Protein AF-A0A6C2YS16-F1 (afdb_monomer)

Secondary structure (DSSP, 8-state):
---HHHHHHHHHHSTT-HHHHHHHHHHHHTTT-THHHHHHHHHHHHT--GGGHHHHHHHHHHHHTTS-HHHHHHHTSTTT--S-SSSSEEEEEE--BTBTS--SSS-EEEEGGGSPPPPGGG-SSS-TTS-TTSPPPTT--PPPP-SS---HHHHHHHT-GGGGG---TT--EE-SS---EE-TT-SS-EEEEEEE-TTS--EEEEEE-TTS-EEEEEE-----S----SS-PPP-SS--S-TT--S----EEEEESSHHHHHHHHHHHHHHHHHHTT-S--SS-PPPPHHHHHHHTTSPPPPP--

Organism: NCBI:txid692036

Structure (mmCIF, N/CA/C/O backbone):
data_AF-A0A6C2YS16-F1
#
_entry.id   AF-A0A6C2YS16-F1
#
loop_
_atom_site.group_PDB
_atom_site.id
_atom_site.type_symbol
_atom_site.label_atom_id
_atom_site.label_alt_id
_atom_site.label_comp_id
_atom_site.label_asym_id
_atom_site.label_entity_id
_atom_site.label_seq_id
_atom_site.pdbx_PDB_ins_code
_atom_site.Cartn_x
_atom_site.Cartn_y
_atom_site.Cartn_z
_atom_site.occupancy
_atom_site.B_iso_or_equiv
_atom_site.auth_seq_id
_atom_site.auth_comp_id
_atom_site.auth_asym_id
_atom_site.auth_atom_id
_atom_site.pdbx_PDB_model_num
ATOM 1 N N . MET A 1 1 ? -19.367 -24.549 0.138 1.00 60.44 1 MET A N 1
ATOM 2 C CA . MET A 1 1 ? -18.920 -23.843 1.356 1.00 60.44 1 MET A CA 1
ATOM 3 C C . MET A 1 1 ? -18.301 -22.552 0.876 1.00 60.44 1 MET A C 1
ATOM 5 O O . MET A 1 1 ? -17.480 -22.644 -0.022 1.00 60.44 1 MET A O 1
ATOM 9 N N . THR A 1 2 ? -18.735 -21.403 1.386 1.00 83.12 2 THR A N 1
ATOM 10 C CA . THR A 1 2 ? -18.124 -20.107 1.054 1.00 83.12 2 THR A CA 1
ATOM 11 C C . THR A 1 2 ? -16.711 -20.056 1.632 1.00 83.12 2 THR A C 1
ATOM 13 O O . THR A 1 2 ? -16.544 -20.388 2.811 1.00 83.12 2 THR A O 1
ATOM 16 N N . SER A 1 3 ? -15.715 -19.704 0.818 1.00 90.19 3 SER A N 1
ATOM 17 C CA . SER A 1 3 ? -14.329 -19.480 1.260 1.00 90.19 3 SER A CA 1
ATOM 18 C C . SER A 1 3 ? -14.013 -17.987 1.423 1.00 90.19 3 SER A C 1
ATOM 20 O O . SER A 1 3 ? -14.793 -17.136 1.003 1.00 90.19 3 SER A O 1
ATOM 22 N N . ASP A 1 4 ? -12.857 -17.676 2.020 1.00 91.38 4 ASP A N 1
ATOM 23 C CA . ASP A 1 4 ? -12.300 -16.312 2.092 1.00 91.38 4 ASP A CA 1
ATOM 24 C C . ASP A 1 4 ? -12.204 -15.690 0.680 1.00 91.38 4 ASP A C 1
ATOM 26 O O . ASP A 1 4 ? -12.728 -14.604 0.433 1.00 91.38 4 ASP A O 1
ATOM 30 N N . ASP A 1 5 ? -11.676 -16.458 -0.282 1.00 90.25 5 ASP A N 1
ATOM 31 C CA . ASP A 1 5 ? -11.534 -16.061 -1.691 1.00 90.25 5 ASP A CA 1
ATOM 32 C C . ASP A 1 5 ? -12.861 -15.669 -2.358 1.00 90.25 5 ASP A C 1
ATOM 34 O O . ASP A 1 5 ? -12.883 -14.813 -3.243 1.00 90.25 5 ASP A O 1
ATOM 38 N N . ASP A 1 6 ? -13.982 -16.289 -1.969 1.00 94.88 6 ASP A N 1
ATOM 39 C CA . ASP A 1 6 ? -15.291 -15.946 -2.530 1.00 94.88 6 ASP A CA 1
ATOM 40 C C . ASP A 1 6 ? -15.731 -14.539 -2.100 1.00 94.88 6 ASP A C 1
ATOM 42 O O . ASP A 1 6 ? -16.300 -13.796 -2.906 1.00 94.88 6 ASP A O 1
ATOM 46 N N . PHE A 1 7 ? -15.425 -14.142 -0.860 1.00 95.69 7 PHE A N 1
ATOM 47 C CA . PHE A 1 7 ? -15.694 -12.790 -0.369 1.00 95.69 7 PHE A CA 1
ATOM 48 C C . PHE A 1 7 ? -14.768 -11.757 -1.006 1.00 95.69 7 PHE A C 1
ATOM 50 O O . PHE A 1 7 ? -15.240 -10.709 -1.452 1.00 95.69 7 PHE A O 1
ATOM 57 N N . LEU A 1 8 ? -13.470 -12.062 -1.103 1.00 92.88 8 LEU A N 1
ATOM 58 C CA . LEU A 1 8 ? -12.494 -11.190 -1.761 1.00 92.88 8 LEU A CA 1
ATOM 59 C C . LEU A 1 8 ? -12.880 -10.941 -3.224 1.00 92.88 8 LEU A C 1
ATOM 61 O O . LEU A 1 8 ? -12.921 -9.792 -3.668 1.00 92.88 8 LEU A O 1
ATOM 65 N N . ARG A 1 9 ? -13.297 -11.988 -3.945 1.00 93.19 9 ARG A N 1
ATOM 66 C CA . ARG A 1 9 ? -13.799 -11.874 -5.321 1.00 93.19 9 ARG A CA 1
ATOM 67 C C . ARG A 1 9 ? -15.057 -11.007 -5.413 1.00 93.19 9 ARG A C 1
ATOM 69 O O . ARG A 1 9 ? -15.166 -10.192 -6.326 1.00 93.19 9 ARG A O 1
ATOM 76 N N . ALA A 1 10 ? -16.000 -11.147 -4.479 1.00 95.75 10 ALA A N 1
ATOM 77 C CA . ALA A 1 10 ? -17.209 -10.320 -4.451 1.00 95.75 10 ALA A CA 1
ATOM 78 C C . ALA A 1 10 ? -16.891 -8.831 -4.214 1.00 95.75 10 ALA A C 1
ATOM 80 O O . ALA A 1 10 ? -17.494 -7.963 -4.849 1.00 95.75 10 ALA A O 1
ATOM 81 N N . ILE A 1 11 ? -15.914 -8.535 -3.349 1.00 95.44 11 ILE A N 1
ATOM 82 C CA . ILE A 1 11 ? -15.411 -7.174 -3.114 1.00 95.44 11 ILE A CA 1
ATOM 83 C C . ILE A 1 11 ? -14.737 -6.620 -4.373 1.00 95.44 11 ILE A C 1
ATOM 85 O O . ILE A 1 11 ? -15.012 -5.487 -4.758 1.00 95.44 11 ILE A O 1
ATOM 89 N N . GLN A 1 12 ? -13.894 -7.408 -5.042 1.00 92.50 12 GLN A N 1
ATOM 90 C CA . GLN A 1 12 ? -13.212 -7.000 -6.275 1.00 92.50 12 GLN A CA 1
ATOM 91 C C . GLN A 1 12 ? -14.193 -6.684 -7.413 1.00 92.50 12 GLN A C 1
ATOM 93 O O . GLN A 1 12 ? -13.966 -5.750 -8.177 1.00 92.50 12 GLN A O 1
ATOM 98 N N . GLN A 1 13 ? -15.296 -7.430 -7.515 1.00 94.56 13 GLN A N 1
ATOM 99 C CA . GLN A 1 13 ? -16.325 -7.207 -8.535 1.00 94.56 13 GLN A CA 1
ATOM 100 C C . GLN A 1 13 ? -17.153 -5.939 -8.290 1.00 94.56 13 GLN A C 1
ATOM 102 O O . GLN A 1 13 ? -17.595 -5.315 -9.250 1.00 94.56 13 GLN A O 1
ATOM 107 N N . ASN A 1 14 ? -17.363 -5.554 -7.026 1.00 94.06 14 ASN A N 1
ATOM 108 C CA . ASN A 1 14 ? -18.144 -4.373 -6.649 1.00 94.06 14 ASN A CA 1
ATOM 109 C C . ASN A 1 14 ? -17.416 -3.568 -5.555 1.00 94.06 14 ASN A C 1
ATOM 111 O O . ASN A 1 14 ? -17.863 -3.519 -4.406 1.00 94.06 14 ASN A O 1
ATOM 115 N N . PRO A 1 15 ? -16.292 -2.905 -5.885 1.00 92.69 15 PRO A N 1
ATOM 116 C CA . PRO A 1 15 ? -15.394 -2.330 -4.886 1.00 92.69 15 PRO A CA 1
ATOM 117 C C . PRO A 1 15 ? -15.994 -1.152 -4.124 1.00 92.69 15 PRO A C 1
ATOM 119 O O . PRO A 1 15 ? -15.512 -0.845 -3.037 1.00 92.69 15 PRO A O 1
ATOM 122 N N . THR A 1 16 ? -17.041 -0.507 -4.633 1.00 90.62 16 THR A N 1
ATOM 123 C CA . THR A 1 16 ? -17.742 0.588 -3.947 1.00 90.62 16 THR A CA 1
ATOM 124 C C . THR A 1 16 ? -18.979 0.126 -3.177 1.00 90.62 16 THR A C 1
ATOM 126 O O . THR A 1 16 ? -19.512 0.901 -2.385 1.00 90.62 16 THR A O 1
ATOM 129 N N . ASP A 1 17 ? -19.430 -1.118 -3.371 1.00 95.56 17 ASP A N 1
ATOM 130 C CA . ASP A 1 17 ? -20.571 -1.666 -2.643 1.00 95.56 17 ASP A CA 1
ATOM 131 C C . ASP A 1 17 ? -20.141 -2.039 -1.210 1.00 95.56 17 ASP A C 1
ATOM 133 O O . ASP A 1 17 ? -19.199 -2.825 -1.019 1.00 95.56 17 ASP A O 1
ATOM 137 N N . PRO A 1 18 ? -20.787 -1.479 -0.171 1.00 96.88 18 PRO A N 1
ATOM 138 C CA . PRO A 1 18 ? -20.509 -1.874 1.201 1.00 96.88 18 PRO A CA 1
ATOM 139 C C . PRO A 1 18 ? -20.990 -3.297 1.528 1.00 96.88 18 PRO A C 1
ATOM 141 O O . PRO A 1 18 ? -20.449 -3.905 2.452 1.00 96.88 18 PRO A O 1
ATOM 144 N N . ALA A 1 19 ? -21.975 -3.850 0.809 1.00 97.62 19 ALA A N 1
ATOM 145 C CA . ALA A 1 19 ? -22.623 -5.105 1.186 1.00 97.62 19 ALA A CA 1
ATOM 146 C C . ALA A 1 19 ? -21.668 -6.317 1.202 1.00 97.62 19 ALA A C 1
ATOM 148 O O . ALA A 1 19 ? -21.629 -6.992 2.233 1.00 97.62 19 ALA A O 1
ATOM 149 N N . PRO A 1 20 ? -20.829 -6.578 0.174 1.00 97.25 20 PRO A N 1
ATOM 150 C CA . PRO A 1 20 ? -19.856 -7.672 0.227 1.00 97.25 20 PRO A CA 1
ATOM 151 C C . PRO A 1 20 ? -18.897 -7.577 1.421 1.00 97.25 20 PRO A C 1
ATOM 153 O O . PRO A 1 20 ? -18.575 -8.592 2.036 1.00 97.25 20 PRO A O 1
ATOM 156 N N . ARG A 1 21 ? -18.484 -6.358 1.797 1.00 97.75 21 ARG A N 1
ATOM 157 C CA . ARG A 1 21 ? -17.590 -6.127 2.942 1.00 97.75 21 ARG A CA 1
ATOM 158 C C . ARG A 1 21 ? -18.276 -6.380 4.276 1.00 97.75 21 ARG A C 1
ATOM 160 O O . ARG A 1 21 ? -17.655 -6.948 5.165 1.00 97.75 21 ARG A O 1
ATOM 167 N N . LEU A 1 22 ? -19.539 -5.978 4.422 1.00 98.25 22 LEU A N 1
ATOM 168 C CA . LEU A 1 22 ? -20.306 -6.217 5.646 1.00 98.25 22 LEU A CA 1
ATOM 169 C C . LEU A 1 22 ? -20.610 -7.704 5.841 1.00 98.25 22 LEU A C 1
ATOM 171 O O . LEU A 1 22 ? -20.391 -8.219 6.930 1.00 98.25 22 LEU A O 1
ATOM 175 N N . ILE A 1 23 ? -21.017 -8.407 4.779 1.00 98.19 23 ILE A N 1
ATOM 176 C CA . ILE A 1 23 ? -21.251 -9.858 4.841 1.00 98.19 23 ILE A CA 1
ATOM 177 C C . ILE A 1 23 ? -19.950 -10.587 5.203 1.00 98.19 23 ILE A C 1
ATOM 179 O O . ILE A 1 23 ? -19.961 -11.490 6.039 1.00 98.19 23 ILE A O 1
ATOM 183 N N . PHE A 1 24 ? -18.821 -10.185 4.610 1.00 98.06 24 PHE A N 1
ATOM 184 C CA . PHE A 1 24 ? -17.527 -10.768 4.954 1.00 98.06 24 PHE A CA 1
ATOM 185 C C . PHE A 1 24 ? -17.133 -10.466 6.407 1.00 98.06 24 PHE A C 1
ATOM 187 O O . PHE A 1 24 ? -16.679 -11.361 7.114 1.00 98.06 24 PHE A O 1
ATOM 194 N N . ALA A 1 25 ? -17.373 -9.242 6.890 1.00 98.38 25 ALA A N 1
ATOM 195 C CA . ALA A 1 25 ? -17.125 -8.875 8.282 1.00 98.38 25 ALA A CA 1
ATOM 196 C C . ALA A 1 25 ? -17.951 -9.717 9.266 1.00 98.38 25 ALA A C 1
ATOM 198 O O . ALA A 1 25 ? -17.404 -10.180 10.262 1.00 98.38 25 ALA A O 1
ATOM 199 N N . ASP A 1 26 ? -19.231 -9.962 8.978 1.00 98.50 26 ASP A N 1
ATOM 200 C CA . ASP A 1 26 ? -20.088 -10.809 9.816 1.00 98.50 26 ASP A CA 1
ATOM 201 C C . ASP A 1 26 ? -19.588 -12.264 9.832 1.00 98.50 26 ASP A C 1
ATOM 203 O O . ASP A 1 26 ? -19.491 -12.887 10.889 1.00 98.50 26 ASP A O 1
ATOM 207 N N . TRP A 1 27 ? -19.178 -12.790 8.673 1.00 98.00 27 TRP A N 1
ATOM 208 C CA . TRP A 1 27 ? -18.590 -14.127 8.570 1.00 98.00 27 TRP A CA 1
ATOM 209 C C . TRP A 1 27 ? -17.265 -14.261 9.346 1.00 98.00 27 TRP A C 1
ATOM 211 O O . TRP A 1 27 ? -17.007 -15.304 9.955 1.00 98.00 27 TRP A O 1
ATOM 221 N N . LEU A 1 28 ? -16.428 -13.220 9.350 1.00 97.94 28 LEU A N 1
ATOM 222 C CA . LEU A 1 28 ? -15.175 -13.162 10.112 1.00 97.94 28 LEU A CA 1
ATOM 223 C C . LEU A 1 28 ? -15.429 -13.049 11.626 1.00 97.94 28 LEU A C 1
ATOM 225 O O . LEU A 1 28 ? -14.767 -13.723 12.416 1.00 97.94 28 LEU A O 1
ATOM 229 N N . ASP A 1 29 ? -16.429 -12.271 12.038 1.00 97.81 29 ASP A N 1
ATOM 230 C CA . ASP A 1 29 ? -16.825 -12.111 13.443 1.00 97.81 29 ASP A CA 1
ATOM 231 C C . ASP A 1 29 ? -17.286 -13.420 14.086 1.00 97.81 29 ASP A C 1
ATOM 233 O O . ASP A 1 29 ? -16.899 -13.723 15.215 1.00 97.81 29 ASP A O 1
ATOM 237 N N . GLU A 1 30 ? -18.067 -14.232 13.365 1.00 97.56 30 GLU A N 1
ATOM 238 C CA . GLU A 1 30 ? -18.480 -15.570 13.822 1.00 97.56 30 GLU A CA 1
ATOM 239 C C . GLU A 1 30 ? -17.283 -16.474 14.164 1.00 97.56 30 GLU A C 1
ATOM 241 O O . GLU A 1 30 ? -17.423 -17.460 14.890 1.00 97.56 30 GLU A O 1
ATOM 246 N N . ARG A 1 31 ? -16.101 -16.140 13.636 1.00 97.00 31 ARG A N 1
ATOM 247 C CA . ARG A 1 31 ? -14.834 -16.854 13.825 1.00 97.00 31 ARG A CA 1
ATOM 248 C C . ARG A 1 31 ? -13.870 -16.115 14.751 1.00 97.00 31 ARG A C 1
ATOM 250 O O . ARG A 1 31 ? -12.750 -16.585 14.931 1.00 97.00 31 ARG A O 1
ATOM 257 N N . ALA A 1 32 ? -14.298 -14.998 15.344 1.00 97.19 32 ALA A N 1
ATOM 258 C CA . ALA A 1 32 ? -13.459 -14.097 16.131 1.00 97.19 32 ALA A CA 1
ATOM 259 C C . ALA A 1 32 ? -12.192 -13.643 15.375 1.00 97.19 32 ALA A C 1
ATOM 261 O O . ALA A 1 32 ? -11.134 -13.452 15.976 1.00 97.19 32 ALA A O 1
ATOM 262 N N . ASP A 1 33 ? -12.296 -13.486 14.053 1.00 97.81 33 ASP A N 1
ATOM 263 C CA . ASP A 1 33 ? -11.183 -13.081 13.203 1.00 97.81 33 ASP A CA 1
ATOM 264 C C . ASP A 1 33 ? -11.030 -11.543 13.220 1.00 97.81 33 ASP A C 1
ATOM 266 O O . ASP A 1 33 ? -11.986 -10.821 12.910 1.00 97.81 33 ASP A O 1
ATOM 270 N N . PRO A 1 34 ? -9.842 -11.003 13.567 1.00 96.19 34 PRO A N 1
ATOM 271 C CA . PRO A 1 34 ? -9.629 -9.560 13.700 1.00 96.19 34 PRO A CA 1
ATOM 272 C C . PRO A 1 34 ? -9.858 -8.775 12.400 1.00 96.19 34 PRO A C 1
ATOM 274 O O . PRO A 1 34 ? -10.136 -7.572 12.461 1.00 96.19 34 PRO A O 1
ATOM 277 N N . ARG A 1 35 ? -9.806 -9.438 11.236 1.00 97.62 35 ARG A N 1
ATOM 278 C CA . ARG A 1 35 ? -10.057 -8.834 9.919 1.00 97.62 35 ARG A CA 1
ATOM 279 C C . ARG A 1 35 ? -11.470 -8.253 9.790 1.00 97.62 35 ARG A C 1
ATOM 281 O O . ARG A 1 35 ? -11.682 -7.317 9.018 1.00 97.62 35 ARG A O 1
ATOM 288 N N . ALA A 1 36 ? -12.432 -8.720 10.592 1.00 98.25 36 ALA A N 1
ATOM 289 C CA . ALA A 1 36 ? -13.769 -8.127 10.653 1.00 98.25 36 ALA A CA 1
ATOM 290 C C . ALA A 1 36 ? -13.730 -6.650 11.081 1.00 98.25 36 ALA A C 1
ATOM 292 O O . ALA A 1 36 ? -14.452 -5.808 10.538 1.00 98.25 36 ALA A O 1
ATOM 293 N N . GLY A 1 37 ? -12.849 -6.326 12.036 1.00 98.00 37 GLY A N 1
ATOM 294 C CA . GLY A 1 37 ? -12.645 -4.967 12.521 1.00 98.00 37 GLY A CA 1
ATOM 295 C C . GLY A 1 37 ? -12.193 -4.034 11.404 1.00 98.00 37 GLY A C 1
ATOM 296 O O . GLY A 1 37 ? -12.767 -2.958 11.259 1.00 98.00 37 GLY A O 1
ATOM 297 N N . TYR A 1 38 ? -11.238 -4.478 10.580 1.00 98.00 38 TYR A N 1
ATOM 298 C CA . TYR A 1 38 ? -10.726 -3.722 9.433 1.00 98.00 38 TYR A CA 1
ATOM 299 C C . TYR A 1 38 ? -11.834 -3.343 8.448 1.00 98.00 38 TYR A C 1
ATOM 301 O O . TYR A 1 38 ? -11.965 -2.177 8.073 1.00 98.00 38 TYR A O 1
ATOM 309 N N . LEU A 1 39 ? -12.671 -4.308 8.055 1.00 98.12 39 LEU A N 1
ATOM 310 C CA . LEU A 1 39 ? -13.727 -4.071 7.067 1.00 98.12 39 LEU A CA 1
ATOM 311 C C . LEU A 1 39 ? -14.737 -3.027 7.559 1.00 98.12 39 LEU A C 1
ATOM 313 O O . LEU A 1 39 ? -15.172 -2.165 6.791 1.00 98.12 39 LEU A O 1
ATOM 317 N N . ARG A 1 40 ? -15.091 -3.068 8.850 1.00 98.38 40 ARG A N 1
ATOM 318 C CA . ARG A 1 40 ? -16.057 -2.128 9.431 1.00 98.38 40 ARG A CA 1
ATOM 319 C C . ARG A 1 40 ? -15.468 -0.744 9.658 1.00 98.38 40 ARG A C 1
ATOM 321 O O . ARG A 1 40 ? -16.118 0.241 9.314 1.00 98.38 40 ARG A O 1
ATOM 328 N N . THR A 1 41 ? -14.259 -0.642 10.204 1.00 98.44 41 THR A N 1
ATOM 329 C CA . THR A 1 41 ? -13.624 0.664 10.425 1.00 98.44 41 THR A CA 1
ATOM 330 C C . THR A 1 41 ? -13.231 1.333 9.107 1.00 98.44 41 THR A C 1
ATOM 332 O O . THR A 1 41 ? -13.339 2.552 9.001 1.00 98.44 41 THR A O 1
ATOM 335 N N . GLY A 1 42 ? -12.901 0.565 8.062 1.00 97.62 42 GLY A N 1
ATOM 336 C CA . GLY A 1 42 ? -12.683 1.093 6.711 1.00 97.62 42 GLY A CA 1
ATOM 337 C C . GLY A 1 42 ? -13.944 1.726 6.115 1.00 97.62 42 GLY A C 1
ATOM 338 O O . GLY A 1 42 ? -13.887 2.822 5.559 1.00 97.62 42 GLY A O 1
ATOM 339 N N . LEU A 1 43 ? -15.109 1.090 6.297 1.00 97.81 43 LEU A N 1
ATOM 340 C CA . LEU A 1 43 ? -16.405 1.670 5.919 1.00 97.81 43 LEU A CA 1
ATOM 341 C C . LEU A 1 43 ? -16.742 2.918 6.738 1.00 97.81 43 LEU A C 1
ATOM 343 O O . LEU A 1 43 ? -17.209 3.908 6.177 1.00 97.81 43 LEU A O 1
ATOM 347 N N . GLN A 1 44 ? -16.481 2.891 8.047 1.00 97.94 44 GLN A N 1
ATOM 348 C CA . GLN A 1 44 ? -16.678 4.054 8.915 1.00 97.94 44 GLN A CA 1
ATOM 349 C C . GLN A 1 44 ? -15.812 5.237 8.475 1.00 97.94 44 GLN A C 1
ATOM 351 O O . GLN A 1 44 ? -16.314 6.355 8.422 1.00 97.94 44 GLN A O 1
ATOM 356 N N . LEU A 1 45 ? -14.547 4.999 8.116 1.00 98.19 45 LEU A N 1
ATOM 357 C CA . LEU A 1 45 ? -13.653 6.034 7.602 1.00 98.19 45 LEU A CA 1
ATOM 358 C C . LEU A 1 45 ? -14.130 6.581 6.252 1.00 98.19 45 LEU A C 1
ATOM 360 O O . LEU A 1 45 ? -14.185 7.795 6.080 1.00 98.19 45 LEU A O 1
ATOM 364 N N . ALA A 1 46 ? -14.542 5.714 5.323 1.00 96.56 46 ALA A N 1
ATOM 365 C CA . ALA A 1 46 ? -15.075 6.134 4.024 1.00 96.56 46 ALA A CA 1
ATOM 366 C C . ALA A 1 46 ? -16.357 6.985 4.137 1.00 96.56 46 ALA A C 1
ATOM 368 O O . ALA A 1 46 ? -16.652 7.782 3.249 1.00 96.56 46 ALA A O 1
ATOM 369 N N . GLN A 1 47 ? -17.119 6.822 5.222 1.00 96.44 47 GLN A N 1
ATOM 370 C CA . GLN A 1 47 ? -18.364 7.549 5.496 1.00 96.44 47 GLN A CA 1
ATOM 371 C C . GLN A 1 47 ? -18.193 8.671 6.535 1.00 96.44 47 GLN A C 1
ATOM 373 O O . GLN A 1 47 ? -19.172 9.329 6.904 1.00 96.44 47 GLN A O 1
ATOM 378 N N . ALA A 1 48 ? -16.975 8.893 7.037 1.00 97.50 48 ALA A N 1
ATOM 379 C CA . ALA A 1 48 ? -16.718 9.857 8.095 1.00 97.50 48 ALA A CA 1
ATOM 380 C C . ALA A 1 48 ? -16.973 11.292 7.613 1.00 97.50 48 ALA A C 1
ATOM 382 O O . ALA A 1 48 ? -16.549 11.709 6.537 1.00 97.50 48 ALA A O 1
ATOM 383 N N . ARG A 1 49 ? -17.645 12.088 8.449 1.00 97.00 49 ARG A N 1
ATOM 384 C CA . ARG A 1 49 ? -17.793 13.535 8.221 1.00 97.00 49 ARG A CA 1
ATOM 385 C C . ARG A 1 49 ? -16.483 14.248 8.580 1.00 97.00 49 ARG A C 1
ATOM 387 O O . ARG A 1 49 ? -15.770 13.732 9.436 1.00 97.00 49 ARG A O 1
ATOM 394 N N . PRO A 1 50 ? -16.193 15.455 8.051 1.00 93.62 50 PRO A N 1
ATOM 395 C CA . PRO A 1 50 ? -14.915 16.149 8.267 1.00 93.62 50 PRO A CA 1
ATOM 396 C C . PRO A 1 50 ? -14.418 16.190 9.725 1.00 93.62 50 PRO A C 1
ATOM 398 O O . PRO A 1 50 ? -13.262 15.885 9.984 1.00 93.62 50 PRO A O 1
ATOM 401 N N . GLY A 1 51 ? -15.298 16.452 10.699 1.00 94.62 51 GLY A N 1
ATOM 402 C CA . GLY A 1 51 ? -14.941 16.468 12.129 1.00 94.62 51 GLY A CA 1
ATOM 403 C C . GLY A 1 51 ? -14.745 15.095 12.795 1.00 94.62 51 GLY A C 1
ATOM 404 O O . GLY A 1 51 ? -14.522 15.041 13.995 1.00 94.62 51 GLY A O 1
ATOM 405 N N . GLN A 1 52 ? -14.885 13.994 12.054 1.00 96.31 52 GLN A N 1
ATOM 406 C CA . GLN A 1 52 ? -14.761 12.611 12.537 1.00 96.31 52 GLN A CA 1
ATOM 407 C C . GLN A 1 52 ? -13.635 11.843 11.827 1.00 96.31 52 GLN A C 1
ATOM 409 O O . GLN A 1 52 ? -13.332 10.718 12.216 1.00 96.31 52 GLN A O 1
ATOM 414 N N . VAL A 1 53 ? -13.031 12.419 10.778 1.00 95.50 53 VAL A N 1
ATOM 415 C CA . VAL A 1 53 ? -12.058 11.724 9.919 1.00 95.50 53 VAL A CA 1
ATOM 416 C C . VAL A 1 53 ? -10.824 11.287 10.704 1.00 95.50 53 VAL A C 1
ATOM 418 O O . VAL A 1 53 ? -10.386 10.155 10.535 1.00 95.50 53 VAL A O 1
ATOM 421 N N . ALA A 1 54 ? -10.282 12.141 11.577 1.00 93.38 54 ALA A N 1
ATOM 422 C CA . ALA A 1 54 ? -9.087 11.815 12.358 1.00 93.38 54 ALA A CA 1
ATOM 423 C C . ALA A 1 54 ? -9.315 10.600 13.277 1.00 93.38 54 ALA A C 1
ATOM 425 O O . ALA A 1 54 ? -8.555 9.632 13.223 1.00 93.38 54 ALA A O 1
ATOM 426 N N . ASP A 1 55 ? -10.412 10.602 14.039 1.00 95.69 55 ASP A N 1
ATOM 427 C CA . ASP A 1 55 ? -10.774 9.495 14.931 1.00 95.69 55 ASP A CA 1
ATOM 428 C C . ASP A 1 55 ? -11.086 8.210 14.155 1.00 95.69 55 ASP A C 1
ATOM 430 O O . ASP A 1 55 ? -10.625 7.128 14.526 1.00 95.69 55 ASP A O 1
ATOM 434 N N . ALA A 1 56 ? -11.832 8.317 13.051 1.00 97.81 56 ALA A N 1
ATOM 435 C CA . ALA A 1 56 ? -12.149 7.174 12.201 1.00 97.81 56 ALA A CA 1
ATOM 436 C C . ALA A 1 56 ? -10.887 6.579 11.558 1.00 97.81 56 ALA A C 1
ATOM 438 O O . ALA A 1 56 ? -10.754 5.359 11.479 1.00 97.81 56 ALA A O 1
ATOM 439 N N . ARG A 1 57 ? -9.928 7.422 11.153 1.00 97.00 57 ARG A N 1
ATOM 440 C CA . ARG A 1 57 ? -8.649 6.988 10.579 1.00 97.00 57 ARG A CA 1
ATOM 441 C C . ARG A 1 57 ? -7.787 6.286 11.613 1.00 97.00 57 ARG A C 1
ATOM 443 O O . ARG A 1 57 ? -7.256 5.218 11.326 1.00 97.00 57 ARG A O 1
ATOM 450 N N . ARG A 1 58 ? -7.720 6.823 12.833 1.00 96.00 58 ARG A N 1
ATOM 451 C CA . ARG A 1 58 ? -7.050 6.166 13.959 1.00 96.00 58 ARG A CA 1
ATOM 452 C C . ARG A 1 58 ? -7.656 4.791 14.244 1.00 96.00 58 ARG A C 1
ATOM 454 O O . ARG A 1 58 ? -6.920 3.816 14.359 1.00 96.00 58 ARG A O 1
ATOM 461 N N . ALA A 1 59 ? -8.985 4.693 14.313 1.00 97.50 59 ALA A N 1
ATOM 462 C CA . ALA A 1 59 ? -9.674 3.418 14.524 1.00 97.50 59 ALA A CA 1
ATOM 463 C C . ALA A 1 59 ? -9.429 2.422 13.376 1.00 97.50 59 ALA A C 1
ATOM 465 O O . ALA A 1 59 ? -9.241 1.228 13.621 1.00 97.50 59 ALA A O 1
ATOM 466 N N . PHE A 1 60 ? -9.397 2.906 12.131 1.00 97.94 60 PHE A N 1
ATOM 467 C CA . PHE A 1 60 ? -9.080 2.091 10.961 1.00 97.94 60 PHE A CA 1
ATOM 468 C C . PHE A 1 60 ? -7.649 1.556 11.007 1.00 97.94 60 PHE A C 1
ATOM 470 O O . PHE A 1 60 ? -7.462 0.345 10.940 1.00 97.94 60 PHE A O 1
ATOM 477 N N . SER A 1 61 ? -6.662 2.421 11.236 1.00 95.75 61 SER A N 1
ATOM 478 C CA . SER A 1 61 ? -5.251 2.040 11.361 1.00 95.75 61 SER A CA 1
ATOM 479 C C . SER A 1 61 ? -5.008 1.042 12.510 1.00 95.75 61 SER A C 1
ATOM 481 O O . SER A 1 61 ? -4.290 0.058 12.348 1.00 95.75 61 SER A O 1
ATOM 483 N N . GLN A 1 62 ? -5.686 1.202 13.652 1.00 95.69 62 GLN A N 1
ATOM 484 C CA . GLN A 1 62 ? -5.615 0.239 14.764 1.00 95.69 62 GLN A CA 1
ATOM 485 C C . GLN A 1 62 ? -6.202 -1.138 14.431 1.00 95.69 62 GLN A C 1
ATOM 487 O O . GLN A 1 62 ? -5.762 -2.149 14.982 1.00 95.69 62 GLN A O 1
ATOM 492 N N . ALA A 1 63 ? -7.233 -1.195 13.586 1.00 97.06 63 ALA A N 1
ATOM 493 C CA . ALA A 1 63 ? -7.788 -2.458 13.112 1.00 97.06 63 ALA A CA 1
ATOM 494 C C . ALA A 1 63 ? -6.897 -3.085 12.028 1.00 97.06 63 ALA A C 1
ATOM 496 O O . ALA A 1 63 ? -6.686 -4.297 12.030 1.00 97.06 63 ALA A O 1
ATOM 497 N N . ARG A 1 64 ? -6.338 -2.247 11.149 1.00 95.88 64 ARG A N 1
ATOM 498 C CA . ARG A 1 64 ? -5.404 -2.621 10.086 1.00 95.88 64 ARG A CA 1
ATOM 499 C C . ARG A 1 64 ? -4.153 -3.308 10.626 1.00 95.88 64 ARG A C 1
ATOM 501 O O . ARG A 1 64 ? -3.834 -4.389 10.148 1.00 95.88 64 ARG A O 1
ATOM 508 N N . ALA A 1 65 ? -3.561 -2.785 11.701 1.00 94.06 65 ALA A N 1
ATOM 509 C CA . ALA A 1 65 ? -2.394 -3.373 12.373 1.00 94.06 65 ALA A CA 1
ATOM 510 C C . ALA A 1 65 ? -2.594 -4.804 12.914 1.00 94.06 65 ALA A C 1
ATOM 512 O O . ALA A 1 65 ? -1.635 -5.462 13.301 1.00 94.06 65 ALA A O 1
ATOM 513 N N . LYS A 1 66 ? -3.839 -5.290 12.997 1.00 94.38 66 LYS A N 1
ATOM 514 C CA . LYS A 1 66 ? -4.161 -6.648 13.470 1.00 94.38 66 LYS A CA 1
ATOM 515 C C . LYS A 1 66 ? -4.343 -7.648 12.330 1.00 94.38 66 LYS A C 1
ATOM 517 O O . LYS A 1 66 ? -4.643 -8.812 12.590 1.00 94.38 66 LYS A O 1
ATOM 522 N N . CYS A 1 67 ? -4.259 -7.188 11.087 1.00 93.94 67 CYS A N 1
ATOM 523 C CA . CYS A 1 67 ? -4.501 -7.994 9.902 1.00 93.94 67 CYS A CA 1
ATOM 524 C C . CYS A 1 67 ? -3.170 -8.443 9.288 1.00 93.94 67 CYS A C 1
ATOM 526 O O . CYS A 1 67 ? -2.219 -7.668 9.312 1.00 93.94 67 CYS A O 1
ATOM 528 N N . PRO A 1 68 ? -3.096 -9.642 8.681 1.00 92.00 68 PRO A N 1
ATOM 529 C CA . PRO A 1 68 ? -1.897 -10.064 7.963 1.00 92.00 68 PRO A CA 1
ATOM 530 C C . PRO A 1 68 ? -1.542 -9.089 6.833 1.00 92.00 68 PRO A C 1
ATOM 532 O O . PRO A 1 68 ? -2.412 -8.742 6.026 1.00 92.00 68 PRO A O 1
ATOM 535 N N . ALA A 1 69 ? -0.267 -8.708 6.720 1.00 90.19 69 ALA A N 1
ATOM 536 C CA . ALA A 1 69 ? 0.209 -7.794 5.681 1.00 90.19 69 ALA A CA 1
ATOM 537 C C . ALA A 1 69 ? -0.146 -8.243 4.246 1.00 90.19 69 ALA A C 1
ATOM 539 O O . ALA A 1 69 ? -0.485 -7.406 3.410 1.00 90.19 69 ALA A O 1
ATOM 540 N N . THR A 1 70 ? -0.134 -9.549 3.952 1.00 89.94 70 THR A N 1
ATOM 541 C CA . THR A 1 70 ? -0.539 -10.094 2.637 1.00 89.94 70 THR A CA 1
ATOM 542 C C . THR A 1 70 ? -2.005 -9.827 2.324 1.00 89.94 70 THR A C 1
ATOM 544 O O . THR A 1 70 ? -2.338 -9.382 1.230 1.00 89.94 70 THR A O 1
ATOM 547 N N . TRP A 1 71 ? -2.880 -10.022 3.309 1.00 93.19 71 TRP A N 1
ATOM 548 C CA . TRP A 1 71 ? -4.311 -9.767 3.170 1.00 93.19 71 TRP A CA 1
ATOM 549 C C . TRP A 1 71 ? -4.603 -8.272 2.996 1.00 93.19 71 TRP A C 1
ATOM 551 O O . TRP A 1 71 ? -5.426 -7.885 2.167 1.00 93.19 71 TRP A O 1
ATOM 561 N N . ILE A 1 72 ? -3.877 -7.418 3.723 1.00 94.62 72 ILE A N 1
ATOM 562 C CA . ILE A 1 72 ? -3.925 -5.965 3.537 1.00 94.62 72 ILE A CA 1
ATOM 563 C C . ILE A 1 72 ? -3.457 -5.571 2.132 1.00 94.62 72 ILE A C 1
ATOM 565 O O . ILE A 1 72 ? -4.138 -4.799 1.459 1.00 94.62 72 ILE A O 1
ATOM 569 N N . ALA A 1 73 ? -2.336 -6.119 1.659 1.00 93.19 73 ALA A N 1
ATOM 570 C CA . ALA A 1 73 ? -1.822 -5.850 0.321 1.00 93.19 73 ALA A CA 1
ATOM 571 C C . ALA A 1 73 ? -2.796 -6.297 -0.782 1.00 93.19 73 ALA A C 1
ATOM 573 O O . ALA A 1 73 ? -2.879 -5.641 -1.817 1.00 93.19 73 ALA A O 1
ATOM 574 N N . GLU A 1 74 ? -3.555 -7.373 -0.573 1.00 93.00 74 GLU A N 1
ATOM 575 C CA . GLU A 1 74 ? -4.578 -7.837 -1.514 1.00 93.00 74 GLU A CA 1
ATOM 576 C C . GLU A 1 74 ? -5.840 -6.954 -1.518 1.00 93.00 74 GLU A C 1
ATOM 578 O O . GLU A 1 74 ? -6.393 -6.670 -2.582 1.00 93.00 74 GLU A O 1
ATOM 583 N N . LEU A 1 75 ? -6.299 -6.479 -0.355 1.00 93.44 75 LEU A N 1
ATOM 584 C CA . LEU A 1 75 ? -7.505 -5.646 -0.266 1.00 93.44 75 LEU A CA 1
ATOM 585 C C . LEU A 1 75 ? -7.275 -4.171 -0.595 1.00 93.44 75 LEU A C 1
ATOM 587 O O . LEU A 1 75 ? -8.174 -3.518 -1.132 1.00 93.44 75 LEU A O 1
ATOM 591 N N . GLU A 1 76 ? -6.091 -3.638 -0.312 1.00 95.31 76 GLU A N 1
ATOM 592 C CA . GLU A 1 76 ? -5.732 -2.236 -0.563 1.00 95.31 76 GLU A CA 1
ATOM 593 C C . GLU A 1 76 ? -5.135 -2.013 -1.961 1.00 95.31 76 GLU A C 1
ATOM 595 O O . GLU A 1 76 ? -4.414 -1.046 -2.192 1.00 95.31 76 GLU A O 1
ATOM 600 N N . GLN A 1 77 ? -5.471 -2.877 -2.924 1.00 94.81 77 GLN A N 1
ATOM 601 C CA . GLN A 1 77 ? -5.149 -2.676 -4.338 1.00 94.81 77 GLN A CA 1
ATOM 602 C C . GLN A 1 77 ? -5.830 -1.414 -4.908 1.00 94.81 77 GLN A C 1
ATOM 604 O O . GLN A 1 77 ? -6.885 -1.001 -4.417 1.00 94.81 77 GLN A O 1
ATOM 609 N N . PRO A 1 78 ? -5.297 -0.824 -5.996 1.00 95.06 78 PRO A N 1
ATOM 610 C CA . PRO A 1 78 ? -5.813 0.397 -6.629 1.00 95.06 78 PRO A CA 1
ATOM 611 C C . PRO A 1 78 ? -7.339 0.495 -6.768 1.00 95.06 78 PRO A C 1
ATOM 613 O O . PRO A 1 78 ? -7.951 1.500 -6.390 1.00 95.06 78 PRO A O 1
ATOM 616 N N . ALA A 1 79 ? -7.973 -0.561 -7.284 1.00 91.94 79 ALA A N 1
ATOM 617 C CA . ALA A 1 79 ? -9.412 -0.586 -7.530 1.00 91.94 79 ALA A CA 1
ATOM 618 C C . ALA A 1 79 ? -10.243 -0.837 -6.259 1.00 91.94 79 ALA A C 1
ATOM 620 O O . ALA A 1 79 ? -11.388 -0.394 -6.183 1.00 91.94 79 ALA A O 1
ATOM 621 N N . THR A 1 80 ? -9.689 -1.529 -5.261 1.00 94.44 80 THR A N 1
ATOM 622 C CA . THR A 1 80 ? -10.425 -2.023 -4.085 1.00 94.44 80 THR A CA 1
ATOM 623 C C . THR A 1 80 ? -10.168 -1.230 -2.809 1.00 94.44 80 THR A C 1
ATOM 625 O O . THR A 1 80 ? -10.963 -1.360 -1.871 1.00 94.44 80 THR A O 1
ATOM 628 N N . LEU A 1 81 ? -9.130 -0.380 -2.784 1.00 95.12 81 LEU A N 1
ATOM 629 C CA . LEU A 1 81 ? -8.831 0.531 -1.682 1.00 95.12 81 LEU A CA 1
ATOM 630 C C . LEU A 1 81 ? -10.089 1.327 -1.331 1.00 95.12 81 LEU A C 1
ATOM 632 O O . LEU A 1 81 ? -10.561 2.150 -2.117 1.00 95.12 81 LEU A O 1
ATOM 636 N N . LEU A 1 82 ? -10.659 1.064 -0.160 1.00 94.94 82 LEU A N 1
ATOM 637 C CA . LEU A 1 82 ? -11.909 1.688 0.261 1.00 94.94 82 LEU A CA 1
ATOM 638 C C . LEU A 1 82 ? -11.661 3.058 0.899 1.00 94.94 82 LEU A C 1
ATOM 640 O O . LEU A 1 82 ? -12.356 4.021 0.583 1.00 94.94 82 LEU A O 1
ATOM 644 N N . ALA A 1 83 ? -10.664 3.137 1.777 1.00 94.25 83 ALA A N 1
ATOM 645 C CA . ALA A 1 83 ? -10.330 4.329 2.536 1.00 94.25 83 ALA A CA 1
ATOM 646 C C . ALA A 1 83 ? -8.812 4.433 2.724 1.00 94.25 83 ALA A C 1
ATOM 648 O O . ALA A 1 83 ? -8.131 3.416 2.821 1.00 94.25 83 ALA A O 1
ATOM 649 N N . ASN A 1 84 ? -8.291 5.660 2.774 1.00 93.69 84 ASN A N 1
ATOM 650 C CA . ASN A 1 84 ? -6.863 5.905 2.958 1.00 93.69 84 ASN A CA 1
ATOM 651 C C . ASN A 1 84 ? -6.502 5.866 4.459 1.00 93.69 84 ASN A C 1
ATOM 653 O O . ASN A 1 84 ? -7.040 6.685 5.217 1.00 93.69 84 ASN A O 1
ATOM 657 N N . PRO A 1 85 ? -5.599 4.965 4.901 1.00 93.25 85 PRO A N 1
ATOM 658 C CA . PRO A 1 85 ? -5.190 4.870 6.304 1.00 93.25 85 PRO A CA 1
ATOM 659 C C . PRO A 1 85 ? -4.350 6.064 6.788 1.00 93.25 85 PRO A C 1
ATOM 661 O O . PRO A 1 85 ? -4.126 6.204 7.986 1.00 93.25 85 PRO A O 1
ATOM 664 N N . THR A 1 86 ? -3.920 6.952 5.891 1.00 94.50 86 THR A N 1
ATOM 665 C CA . THR A 1 86 ? -3.055 8.105 6.180 1.00 94.50 86 THR A CA 1
ATOM 666 C C . THR A 1 86 ? -3.782 9.442 5.948 1.00 94.50 86 THR A C 1
ATOM 668 O O . THR A 1 86 ? -4.829 9.476 5.287 1.00 94.50 86 THR A O 1
ATOM 671 N N . PRO A 1 87 ? -3.269 10.565 6.492 1.00 92.44 87 PRO A N 1
ATOM 672 C CA . PRO A 1 87 ? -3.775 11.909 6.191 1.00 92.44 87 PRO A CA 1
ATOM 673 C C . PRO A 1 87 ? -3.424 12.425 4.793 1.00 92.44 87 PRO A C 1
ATOM 675 O O . PRO A 1 87 ? -3.932 13.475 4.411 1.00 92.44 87 PRO A O 1
ATOM 678 N N . TYR A 1 88 ? -2.596 11.703 4.047 1.00 93.56 88 TYR A N 1
ATOM 679 C CA . TYR A 1 88 ? -2.062 12.126 2.759 1.00 93.56 88 TYR A CA 1
ATOM 680 C C . TYR A 1 88 ? -2.997 11.807 1.602 1.00 93.56 88 TYR A C 1
ATOM 682 O O . TYR A 1 88 ? -3.862 10.938 1.712 1.00 93.56 88 TYR A O 1
ATOM 690 N N . GLU A 1 89 ? -2.808 12.460 0.459 1.00 93.19 89 GLU A N 1
ATOM 691 C CA . GLU A 1 89 ? -3.443 11.999 -0.773 1.00 93.19 89 GLU A CA 1
ATOM 692 C C . GLU A 1 89 ? -2.839 10.662 -1.220 1.00 93.19 89 GLU A C 1
ATOM 694 O O . GLU A 1 89 ? -1.689 10.348 -0.922 1.00 93.19 89 GLU A O 1
ATOM 699 N N . SER A 1 90 ? -3.622 9.838 -1.919 1.00 94.88 90 SER A N 1
ATOM 700 C CA . SER A 1 90 ? -3.138 8.565 -2.460 1.00 94.88 90 SER A CA 1
ATOM 701 C C . SER A 1 90 ? -2.674 8.740 -3.903 1.00 94.88 90 SER A C 1
ATOM 703 O O . SER A 1 90 ? -3.480 9.102 -4.767 1.00 94.88 90 SER A O 1
ATOM 705 N N . GLY A 1 91 ? -1.425 8.398 -4.187 1.00 95.44 91 GLY A N 1
ATOM 706 C CA . GLY A 1 91 ? -0.828 8.524 -5.513 1.00 95.44 91 GLY A CA 1
ATOM 707 C C . GLY A 1 91 ? 0.322 7.549 -5.705 1.00 95.44 91 GLY A C 1
ATOM 708 O O . GLY A 1 91 ? 0.654 6.791 -4.805 1.00 95.44 91 GLY A O 1
ATOM 709 N N . TRP A 1 92 ? 0.922 7.535 -6.885 1.00 96.38 92 TRP A N 1
ATOM 710 C CA . TRP A 1 92 ? 2.129 6.761 -7.151 1.00 96.38 92 TRP A CA 1
ATOM 711 C C . TRP A 1 92 ? 3.068 7.559 -8.033 1.00 96.38 92 TRP A C 1
ATOM 713 O O . TRP A 1 92 ? 2.723 7.871 -9.170 1.00 96.38 92 TRP A O 1
ATOM 723 N N . TRP A 1 93 ? 4.244 7.866 -7.496 1.00 93.31 93 TRP A N 1
ATOM 724 C CA . TRP A 1 93 ? 5.354 8.430 -8.250 1.00 93.31 93 TRP A CA 1
ATOM 725 C C . TRP A 1 93 ? 6.065 7.299 -8.981 1.00 93.31 93 TRP A C 1
ATOM 727 O O . TRP A 1 93 ? 6.905 6.603 -8.414 1.00 93.31 93 TRP A O 1
ATOM 737 N N . GLY A 1 94 ? 5.632 7.074 -10.220 1.00 92.56 94 GLY A N 1
ATOM 738 C CA . GLY A 1 94 ? 6.096 5.979 -11.064 1.00 92.56 94 GLY A CA 1
ATOM 739 C C . GLY A 1 94 ? 6.977 6.461 -12.206 1.00 92.56 94 GLY A C 1
ATOM 740 O O . GLY A 1 94 ? 6.986 7.645 -12.544 1.00 92.56 94 GLY A O 1
ATOM 741 N N . VAL A 1 95 ? 7.668 5.508 -12.823 1.00 92.81 95 VAL A N 1
ATOM 742 C CA . VAL A 1 95 ? 8.529 5.736 -13.989 1.00 92.81 95 VAL A CA 1
ATOM 743 C C . VAL A 1 95 ? 7.773 5.479 -15.292 1.00 92.81 95 VAL A C 1
ATOM 745 O O . VAL A 1 95 ? 6.682 4.894 -15.307 1.00 92.81 95 VAL A O 1
ATOM 748 N N . ASP A 1 96 ? 8.359 5.914 -16.401 1.00 91.00 96 ASP A N 1
ATOM 749 C CA . ASP A 1 96 ? 7.859 5.649 -17.750 1.00 91.00 96 ASP A CA 1
ATOM 750 C C . ASP A 1 96 ? 7.607 4.147 -18.002 1.00 91.00 96 ASP A C 1
ATOM 752 O O . ASP A 1 96 ? 8.336 3.295 -17.500 1.00 91.00 96 ASP A O 1
ATOM 756 N N . GLN A 1 97 ? 6.566 3.797 -18.757 1.00 92.06 97 GLN A N 1
ATOM 757 C CA . GLN A 1 97 ? 6.294 2.414 -19.189 1.00 92.06 97 GLN A CA 1
ATOM 758 C C . GLN A 1 97 ? 6.154 2.339 -20.718 1.00 92.06 97 GLN A C 1
ATOM 760 O O . GLN A 1 97 ? 5.388 1.526 -21.246 1.00 92.06 97 GLN A O 1
ATOM 765 N N . GLY A 1 98 ? 6.864 3.218 -21.432 1.00 88.38 98 GLY A N 1
ATOM 766 C CA . GLY A 1 98 ? 6.743 3.404 -22.869 1.00 88.38 98 GLY A CA 1
ATOM 767 C C . GLY A 1 98 ? 5.320 3.777 -23.285 1.00 88.38 98 GLY A C 1
ATOM 768 O O . GLY A 1 98 ? 4.588 4.465 -22.573 1.00 88.38 98 GLY A O 1
ATOM 769 N N . ASP A 1 99 ? 4.901 3.254 -24.434 1.00 88.38 99 ASP A N 1
ATOM 770 C CA . ASP A 1 99 ? 3.603 3.549 -25.050 1.00 88.38 99 ASP A CA 1
ATOM 771 C C . ASP A 1 99 ? 2.384 3.200 -24.174 1.00 88.38 99 ASP A C 1
ATOM 773 O O . ASP A 1 99 ? 1.308 3.765 -24.367 1.00 88.38 99 ASP A O 1
ATOM 777 N N . ALA A 1 100 ? 2.528 2.275 -23.217 1.00 89.00 100 ALA A N 1
ATOM 778 C CA . ALA A 1 100 ? 1.434 1.866 -22.337 1.00 89.00 100 ALA A CA 1
ATOM 779 C C . ALA A 1 100 ? 1.090 2.942 -21.293 1.00 89.00 100 ALA A C 1
ATOM 781 O O . ALA A 1 100 ? -0.081 3.176 -20.996 1.00 89.00 100 ALA A O 1
ATOM 782 N N . ARG A 1 101 ? 2.104 3.614 -20.737 1.00 91.00 101 ARG A N 1
ATOM 783 C CA . ARG A 1 101 ? 1.933 4.721 -19.788 1.00 91.00 101 ARG A CA 1
ATOM 784 C C . ARG A 1 101 ? 3.159 5.640 -19.862 1.00 91.00 101 ARG A C 1
ATOM 786 O O . ARG A 1 101 ? 4.108 5.418 -19.104 1.00 91.00 101 ARG A O 1
ATOM 793 N N . PRO A 1 102 ? 3.139 6.643 -20.756 1.00 88.50 102 PRO A N 1
ATOM 794 C CA . PRO A 1 102 ? 4.252 7.565 -20.899 1.00 88.50 102 PRO A CA 1
ATOM 795 C C . PRO A 1 102 ? 4.362 8.486 -19.680 1.00 88.50 102 PRO A C 1
ATOM 797 O O . PRO A 1 102 ? 3.337 8.977 -19.200 1.00 88.50 102 PRO A O 1
ATOM 800 N N . ALA A 1 103 ? 5.586 8.752 -19.223 1.00 87.69 103 ALA A N 1
ATOM 801 C CA . ALA A 1 103 ? 5.864 9.760 -18.196 1.00 87.69 103 ALA A CA 1
ATOM 802 C C . ALA A 1 103 ? 6.361 11.085 -18.809 1.00 87.69 103 ALA A C 1
ATOM 804 O O . ALA A 1 103 ? 7.116 11.102 -19.782 1.00 87.69 103 ALA A O 1
ATOM 805 N N . ARG A 1 104 ? 5.974 12.222 -18.220 1.00 84.62 104 ARG A N 1
ATOM 806 C CA . ARG A 1 104 ? 6.418 13.576 -18.628 1.00 84.62 104 ARG A CA 1
ATOM 807 C C . ARG A 1 104 ? 7.855 13.916 -18.228 1.00 84.62 104 ARG A C 1
ATOM 809 O O . ARG A 1 104 ? 8.407 14.893 -18.728 1.00 84.62 104 ARG A O 1
ATOM 816 N N . GLY A 1 105 ? 8.432 13.153 -17.310 1.00 85.88 105 GLY A N 1
ATOM 817 C CA . GLY A 1 105 ? 9.791 13.315 -16.807 1.00 85.88 105 GLY A CA 1
ATOM 818 C C . GLY A 1 105 ? 10.295 12.002 -16.219 1.00 85.88 105 GLY A C 1
ATOM 819 O O . GLY A 1 105 ? 9.722 10.948 -16.489 1.00 85.88 105 GLY A O 1
ATOM 820 N N . THR A 1 106 ? 11.342 12.066 -15.393 1.00 87.12 106 THR A N 1
ATOM 821 C CA . THR A 1 106 ? 11.885 10.890 -14.687 1.00 87.12 106 THR A CA 1
ATOM 822 C C . THR A 1 106 ? 10.810 10.184 -13.856 1.00 87.12 106 THR A C 1
ATOM 824 O O . THR A 1 106 ? 10.713 8.959 -13.870 1.00 87.12 106 THR A O 1
ATOM 827 N N . TYR A 1 107 ? 9.962 10.979 -13.198 1.00 90.88 107 TYR A N 1
ATOM 828 C CA . TYR A 1 107 ? 8.812 10.525 -12.430 1.00 90.88 107 TYR A CA 1
ATOM 829 C C . TYR A 1 107 ? 7.556 11.292 -12.840 1.00 90.88 107 TYR A C 1
ATOM 831 O O . TYR A 1 107 ? 7.617 12.473 -13.188 1.00 90.88 107 TYR A O 1
ATOM 839 N N . GLU A 1 108 ? 6.401 10.644 -12.728 1.00 91.38 108 GLU A N 1
ATOM 840 C CA . GLU A 1 108 ? 5.095 11.298 -12.810 1.00 91.38 108 GLU A CA 1
ATOM 841 C C . GLU A 1 108 ? 4.171 10.769 -11.711 1.00 91.38 108 GLU A C 1
ATOM 843 O O . GLU A 1 108 ? 4.217 9.589 -11.349 1.00 91.38 108 GLU A O 1
ATOM 848 N N . LEU A 1 109 ? 3.348 11.662 -11.155 1.00 92.62 109 LEU A N 1
ATOM 849 C CA . LEU A 1 109 ? 2.340 11.311 -10.165 1.00 92.62 109 LEU A CA 1
ATOM 850 C C . LEU A 1 109 ? 1.109 10.743 -10.864 1.00 92.62 109 LEU A C 1
ATOM 852 O O . LEU A 1 109 ? 0.362 11.459 -11.533 1.00 92.62 109 LEU A O 1
ATOM 856 N N . TYR A 1 110 ? 0.850 9.464 -10.635 1.00 93.06 110 TYR A N 1
ATOM 857 C CA . TYR A 1 110 ? -0.352 8.795 -11.108 1.00 93.06 110 TYR A CA 1
ATOM 858 C C . TYR A 1 110 ? -1.370 8.669 -9.972 1.00 93.06 110 TYR A C 1
ATOM 860 O O . TYR A 1 110 ? -1.000 8.260 -8.866 1.00 93.06 110 TYR A O 1
ATOM 868 N N . PRO A 1 111 ? -2.666 8.951 -10.209 1.00 94.06 111 PRO A N 1
ATOM 869 C CA . PRO A 1 111 ? -3.700 8.679 -9.220 1.00 94.06 111 PRO A CA 1
ATOM 870 C C . PRO A 1 111 ? -3.655 7.210 -8.807 1.00 94.06 111 PRO A C 1
ATOM 872 O O . PRO A 1 111 ? -3.678 6.336 -9.677 1.00 94.06 111 PRO A O 1
ATOM 875 N N . TYR A 1 112 ? -3.648 6.917 -7.503 1.00 95.31 112 TYR A N 1
ATOM 876 C CA . TYR A 1 112 ? -3.456 5.542 -7.025 1.00 95.31 112 TYR A CA 1
ATOM 877 C C . TYR A 1 112 ? -4.459 4.556 -7.643 1.00 95.31 112 TYR A C 1
ATOM 879 O O . TYR A 1 112 ? -4.090 3.467 -8.064 1.00 95.31 112 TYR A O 1
ATOM 887 N N . ARG A 1 113 ? -5.720 4.981 -7.800 1.00 93.19 113 ARG A N 1
ATOM 888 C CA . ARG A 1 113 ? -6.804 4.178 -8.397 1.00 93.19 113 ARG A CA 1
ATOM 889 C C . ARG A 1 113 ? -6.651 3.892 -9.893 1.00 93.19 113 ARG A C 1
ATOM 891 O O . ARG A 1 113 ? -7.363 3.037 -10.408 1.00 93.19 113 ARG A O 1
ATOM 898 N N . SER A 1 114 ? -5.781 4.618 -10.593 1.00 92.69 114 SER A N 1
ATOM 899 C CA . SER A 1 114 ? -5.517 4.402 -12.023 1.00 92.69 114 SER A CA 1
ATOM 900 C C . SER A 1 114 ? -4.514 3.277 -12.278 1.00 92.69 114 SER A C 1
ATOM 902 O O . SER A 1 114 ? -4.401 2.805 -13.408 1.00 92.69 114 SER A O 1
ATOM 904 N N . LEU A 1 115 ? -3.795 2.841 -11.241 1.00 95.50 115 LEU A N 1
ATOM 905 C CA . LEU A 1 115 ? -2.730 1.858 -11.366 1.00 95.50 115 LEU A CA 1
ATOM 906 C C . LEU A 1 115 ? -3.278 0.439 -11.596 1.00 95.50 115 LEU A C 1
ATOM 908 O O . LEU A 1 115 ? -4.356 0.110 -11.090 1.00 95.50 115 LEU A O 1
ATOM 912 N N . PRO A 1 116 ? -2.511 -0.436 -12.267 1.00 95.56 116 PRO A N 1
ATOM 913 C CA . PRO A 1 116 ? -2.844 -1.847 -12.375 1.00 95.56 116 PRO A CA 1
ATOM 914 C C . PRO A 1 116 ? -2.840 -2.517 -10.994 1.00 95.56 116 PRO A C 1
ATOM 916 O O . PRO A 1 116 ? -1.990 -2.184 -10.150 1.00 95.56 116 PRO A O 1
ATOM 919 N N . PRO A 1 117 ? -3.741 -3.478 -10.730 1.00 94.75 117 PRO A N 1
ATOM 920 C CA . PRO A 1 117 ? -3.614 -4.333 -9.558 1.00 94.75 117 PRO A CA 1
ATOM 921 C C . PRO A 1 117 ? -2.320 -5.155 -9.645 1.00 94.75 117 PRO A C 1
ATOM 923 O O . PRO A 1 117 ? -1.922 -5.597 -10.723 1.00 94.75 117 PRO A O 1
ATOM 926 N N . LEU A 1 118 ? -1.658 -5.367 -8.510 1.00 94.50 118 LEU A N 1
ATOM 927 C CA . LEU A 1 118 ? -0.526 -6.286 -8.440 1.00 94.50 118 LEU A CA 1
ATOM 928 C C . LEU A 1 118 ? -1.026 -7.730 -8.554 1.00 94.50 118 LEU A C 1
ATOM 930 O O . LEU A 1 118 ? -2.011 -8.080 -7.897 1.00 94.50 118 LEU A O 1
ATOM 934 N N . PRO A 1 119 ? -0.340 -8.592 -9.325 1.00 89.94 119 PRO A N 1
ATOM 935 C CA . PRO A 1 119 ? -0.587 -10.025 -9.285 1.00 89.94 119 PRO A CA 1
ATOM 936 C C . PRO A 1 119 ? -0.427 -10.551 -7.856 1.00 89.94 119 PRO A C 1
ATOM 938 O O . PRO A 1 119 ? 0.616 -10.362 -7.229 1.00 89.94 119 PRO A O 1
ATOM 941 N N . THR A 1 120 ? -1.439 -11.247 -7.336 1.00 85.75 120 THR A N 1
ATOM 942 C CA . THR A 1 120 ? -1.391 -11.827 -5.980 1.00 85.75 120 THR A CA 1
ATOM 943 C C . THR A 1 120 ? -0.285 -12.876 -5.836 1.00 85.75 120 THR A C 1
ATOM 945 O O . THR A 1 120 ? 0.203 -13.103 -4.733 1.00 85.75 120 THR A O 1
ATOM 948 N N . SER A 1 121 ? 0.198 -13.444 -6.950 1.00 86.19 121 SER A N 1
ATOM 949 C CA . SER A 1 121 ? 1.384 -14.309 -6.999 1.00 86.19 121 SER A CA 1
ATOM 950 C C . SER A 1 121 ? 2.676 -13.629 -6.529 1.00 86.19 121 SER A C 1
ATOM 952 O O . SER A 1 121 ? 3.624 -14.336 -6.186 1.00 86.19 121 SER A O 1
ATOM 954 N N . LEU A 1 122 ? 2.726 -12.291 -6.493 1.00 86.38 122 LEU A N 1
ATOM 955 C CA . LEU A 1 122 ? 3.862 -11.514 -5.985 1.00 86.38 122 LEU A CA 1
ATOM 956 C C . LEU A 1 122 ? 3.726 -11.127 -4.504 1.00 86.38 122 LEU A C 1
ATOM 958 O O . LEU A 1 122 ? 4.713 -10.714 -3.903 1.00 86.38 122 LEU A O 1
ATOM 962 N N . LEU A 1 123 ? 2.534 -11.255 -3.913 1.00 88.00 123 LEU A N 1
ATOM 963 C CA . LEU A 1 123 ? 2.215 -10.807 -2.550 1.00 88.00 123 LEU A CA 1
ATOM 964 C C . LEU A 1 123 ? 2.212 -11.987 -1.573 1.00 88.00 123 LEU A C 1
ATOM 966 O O . LEU A 1 123 ? 1.210 -12.286 -0.924 1.00 88.00 123 LEU A O 1
ATOM 970 N N . THR A 1 124 ? 3.325 -12.717 -1.522 1.00 81.94 124 THR A N 1
ATOM 971 C CA . THR A 1 124 ? 3.404 -14.010 -0.827 1.00 81.94 124 THR A CA 1
ATOM 972 C C . THR A 1 124 ? 4.105 -13.936 0.522 1.00 81.94 124 THR A C 1
ATOM 974 O O . THR A 1 124 ? 4.468 -14.987 1.048 1.00 81.94 124 THR A O 1
ATOM 977 N N . GLN A 1 125 ? 4.386 -12.742 1.052 1.00 75.00 125 GLN A N 1
ATOM 978 C CA . GLN A 1 125 ? 5.345 -12.480 2.132 1.00 75.00 125 GLN A CA 1
ATOM 979 C C . GLN A 1 125 ? 6.797 -12.828 1.786 1.00 75.00 125 GLN A C 1
ATOM 981 O O . GLN A 1 125 ? 7.714 -12.175 2.268 1.00 75.00 125 GLN A O 1
ATOM 986 N N . GLU A 1 126 ? 7.056 -13.829 0.956 1.00 77.44 126 GLU A N 1
ATOM 987 C CA . GLU A 1 126 ? 8.405 -14.284 0.613 1.00 77.44 126 GLU A CA 1
ATOM 988 C C . GLU A 1 126 ? 9.182 -13.323 -0.303 1.00 77.44 126 GLU A C 1
ATOM 990 O O . GLU A 1 126 ? 10.371 -13.552 -0.500 1.00 77.44 126 GLU A O 1
ATOM 995 N N . ALA A 1 127 ? 8.550 -12.279 -0.862 1.00 79.56 127 ALA A N 1
ATOM 996 C CA . ALA A 1 127 ? 9.175 -11.354 -1.811 1.00 79.56 127 ALA A CA 1
ATOM 997 C C . ALA A 1 127 ? 9.988 -12.073 -2.908 1.00 79.56 127 ALA 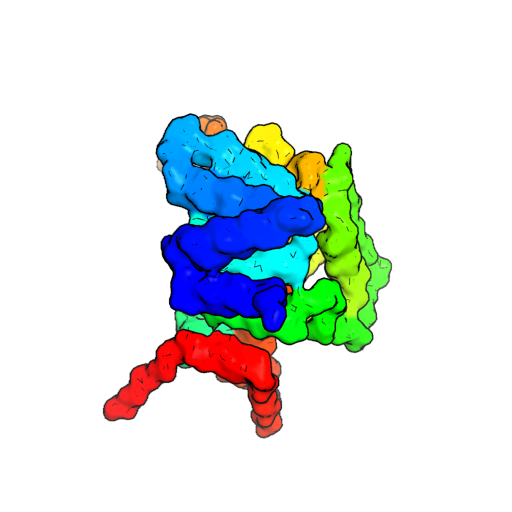A C 1
ATOM 999 O O . ALA A 1 127 ? 11.137 -11.730 -3.182 1.00 79.56 127 ALA A O 1
ATOM 1000 N N . ARG A 1 128 ? 9.391 -13.093 -3.545 1.00 79.06 128 ARG A N 1
ATOM 1001 C CA . ARG A 1 128 ? 10.064 -14.016 -4.490 1.00 79.06 128 ARG A CA 1
ATOM 1002 C C . ARG A 1 128 ? 10.733 -13.337 -5.687 1.00 79.06 128 ARG A C 1
ATOM 1004 O O . ARG A 1 128 ? 11.610 -13.923 -6.311 1.00 79.06 128 ARG A O 1
ATOM 1011 N N . PHE A 1 129 ? 10.308 -12.119 -6.005 1.00 80.94 129 PHE A N 1
ATOM 1012 C CA . PHE A 1 129 ? 10.894 -11.280 -7.046 1.00 80.94 129 PHE A CA 1
ATOM 1013 C C . PHE A 1 129 ? 12.273 -10.710 -6.659 1.00 80.94 129 PHE A C 1
ATOM 1015 O O . PHE A 1 129 ? 13.046 -10.321 -7.529 1.00 80.94 129 PHE A O 1
ATOM 1022 N N . LEU A 1 130 ? 12.624 -10.700 -5.369 1.00 79.94 130 LEU A N 1
ATOM 1023 C CA . LEU A 1 130 ? 13.951 -10.338 -4.876 1.00 79.94 130 LEU A CA 1
ATOM 1024 C C . LEU A 1 130 ? 14.886 -11.556 -4.950 1.00 79.94 130 LEU A C 1
ATOM 1026 O O . LEU A 1 130 ? 15.104 -12.252 -3.958 1.00 79.94 130 LEU A O 1
ATOM 1030 N N . VAL A 1 131 ? 15.457 -11.837 -6.120 1.00 70.12 131 VAL A N 1
ATOM 1031 C CA . VAL A 1 131 ? 16.376 -12.976 -6.280 1.00 70.12 131 VAL A CA 1
ATOM 1032 C C . VAL A 1 131 ? 17.745 -12.646 -5.663 1.00 70.12 131 VAL A C 1
ATOM 1034 O O . VAL A 1 131 ? 18.337 -11.600 -5.925 1.00 70.12 131 VAL A O 1
ATOM 1037 N N . ALA A 1 132 ? 18.260 -13.539 -4.815 1.00 57.59 132 ALA A N 1
ATOM 1038 C CA . ALA A 1 132 ? 19.523 -13.375 -4.089 1.00 57.59 132 ALA A CA 1
ATOM 1039 C C . ALA A 1 132 ? 20.764 -13.646 -4.968 1.00 57.59 132 ALA A C 1
ATOM 1041 O O . ALA A 1 132 ? 21.592 -14.487 -4.627 1.00 57.59 132 ALA A O 1
ATOM 1042 N N . GLU A 1 133 ? 20.896 -12.963 -6.105 1.00 53.88 133 GLU A N 1
ATOM 1043 C CA . GLU A 1 133 ? 22.048 -13.145 -7.007 1.00 53.88 133 GLU A CA 1
ATOM 1044 C C . GLU A 1 133 ? 23.130 -12.069 -6.856 1.00 53.88 133 GLU A C 1
ATOM 1046 O O . GLU A 1 133 ? 24.256 -12.260 -7.312 1.00 53.88 133 GLU A O 1
ATOM 1051 N N . SER A 1 134 ? 22.845 -10.960 -6.169 1.00 48.16 134 SER A N 1
ATOM 1052 C CA . SER A 1 134 ? 23.834 -9.902 -5.932 1.00 48.16 134 SER A CA 1
ATOM 1053 C C . SER A 1 134 ? 24.322 -9.907 -4.479 1.00 48.16 134 SER A C 1
ATOM 1055 O O . SER A 1 134 ? 23.503 -9.782 -3.564 1.00 48.16 134 SER A O 1
ATOM 1057 N N . PRO A 1 135 ? 25.638 -10.037 -4.218 1.00 48.94 135 PRO A N 1
ATOM 1058 C CA . PRO A 1 135 ? 26.165 -9.886 -2.869 1.00 48.94 135 PRO A CA 1
ATOM 1059 C C . PRO A 1 135 ? 25.909 -8.460 -2.372 1.00 48.94 135 PRO A C 1
ATOM 1061 O O . PRO A 1 135 ? 26.130 -7.487 -3.093 1.00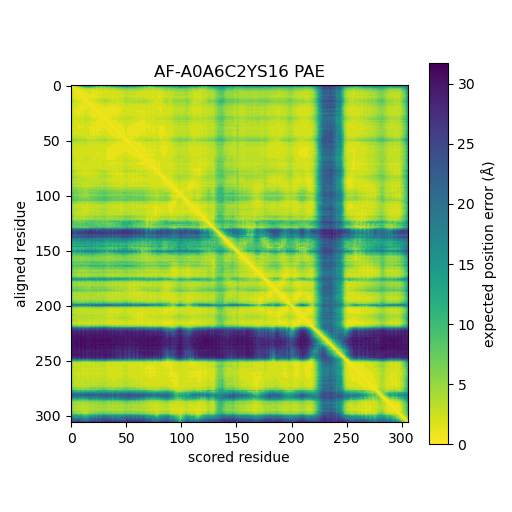 48.94 135 PRO A O 1
ATOM 1064 N N . ARG A 1 136 ? 25.457 -8.335 -1.120 1.00 55.75 136 ARG A N 1
ATOM 1065 C CA . ARG A 1 136 ? 25.311 -7.031 -0.467 1.00 55.75 136 ARG A CA 1
ATOM 1066 C C . ARG A 1 136 ? 26.654 -6.297 -0.420 1.00 55.75 136 ARG A C 1
ATOM 1068 O O . ARG A 1 136 ? 27.684 -6.946 -0.202 1.00 55.75 136 ARG A O 1
ATOM 1075 N N . PRO A 1 137 ? 26.659 -4.955 -0.476 1.00 55.06 137 PRO A N 1
ATOM 1076 C CA . PRO A 1 137 ? 27.781 -4.192 0.050 1.00 55.06 137 PRO A CA 1
ATOM 1077 C C . PRO A 1 137 ? 28.045 -4.636 1.497 1.00 55.06 137 PRO A C 1
ATOM 1079 O O . PRO A 1 137 ? 27.111 -4.731 2.296 1.00 55.06 137 PRO A O 1
ATOM 1082 N N . GLN A 1 138 ? 29.304 -4.911 1.852 1.00 53.28 138 GLN A N 1
ATOM 1083 C CA . GLN A 1 138 ? 29.687 -5.385 3.196 1.00 53.28 138 GLN A CA 1
ATOM 1084 C C . GLN A 1 138 ? 29.285 -4.419 4.330 1.00 53.28 138 GLN A C 1
ATOM 1086 O O . GLN A 1 138 ? 29.312 -4.795 5.499 1.00 53.28 138 GLN A O 1
ATOM 1091 N N . THR A 1 139 ? 28.914 -3.186 3.991 1.00 58.75 139 THR A N 1
ATOM 1092 C CA . THR A 1 139 ? 28.559 -2.099 4.906 1.00 58.75 139 THR A CA 1
ATOM 1093 C C . THR A 1 139 ? 27.060 -1.968 5.182 1.00 58.75 139 THR A C 1
ATOM 1095 O O . THR A 1 139 ? 26.692 -1.162 6.033 1.00 58.75 139 THR A O 1
ATOM 1098 N N . TRP A 1 140 ? 26.184 -2.726 4.509 1.00 62.41 140 TRP A N 1
ATOM 1099 C CA . TRP A 1 140 ? 24.739 -2.578 4.707 1.00 62.41 140 TRP A CA 1
ATOM 1100 C C . TRP A 1 140 ? 24.308 -3.056 6.101 1.00 62.41 140 TRP A C 1
ATOM 1102 O O . TRP A 1 140 ? 24.517 -4.216 6.469 1.00 62.41 140 TRP A O 1
ATOM 1112 N N . GLN A 1 141 ? 23.657 -2.168 6.855 1.00 65.44 141 GLN A N 1
ATOM 1113 C CA . GLN A 1 141 ? 22.962 -2.491 8.096 1.00 65.44 141 GLN A CA 1
ATOM 1114 C C . GLN A 1 141 ? 21.509 -2.016 7.992 1.00 65.44 141 GLN A C 1
ATOM 1116 O O . GLN A 1 141 ? 21.270 -0.911 7.509 1.00 65.44 141 GLN A O 1
ATOM 1121 N N . PRO A 1 142 ? 20.536 -2.827 8.436 1.00 66.25 142 PRO A N 1
ATOM 1122 C CA . PRO A 1 142 ? 19.157 -2.379 8.515 1.00 66.25 142 PRO A CA 1
ATOM 1123 C C . PRO A 1 142 ? 19.032 -1.265 9.560 1.00 66.25 142 PRO A C 1
ATOM 1125 O O . PRO A 1 142 ? 19.730 -1.309 10.582 1.00 66.25 142 PRO A O 1
ATOM 1128 N N . PRO A 1 143 ? 18.110 -0.316 9.348 1.00 70.31 143 PRO A N 1
ATOM 1129 C CA . PRO A 1 143 ? 17.836 0.734 10.313 1.00 70.31 143 PRO A CA 1
ATOM 1130 C C . PRO A 1 143 ? 17.370 0.135 11.644 1.00 70.31 143 PRO A C 1
ATOM 1132 O O . PRO A 1 143 ? 16.785 -0.953 11.704 1.00 70.31 143 PRO A O 1
ATOM 1135 N N . LYS A 1 144 ? 17.639 0.849 12.741 1.00 73.56 144 LYS A N 1
ATOM 1136 C CA . LYS A 1 144 ? 17.121 0.452 14.053 1.00 73.56 144 LYS A CA 1
ATOM 1137 C C . LYS A 1 144 ? 15.590 0.590 14.058 1.00 73.56 144 LYS A C 1
ATOM 1139 O O . LYS A 1 144 ? 15.073 1.544 13.471 1.00 73.56 144 LYS A O 1
ATOM 1144 N N . PRO A 1 145 ? 14.860 -0.331 14.713 1.00 72.38 145 PRO A N 1
ATOM 1145 C CA . PRO A 1 145 ? 13.425 -0.159 14.909 1.00 72.38 145 PRO A CA 1
ATOM 1146 C C . PRO A 1 145 ? 13.142 1.133 15.695 1.00 72.38 145 PRO A C 1
ATOM 1148 O O . PRO A 1 145 ? 14.016 1.592 16.442 1.00 72.38 145 PRO A O 1
ATOM 1151 N N . PRO A 1 146 ? 11.939 1.715 15.554 1.00 74.38 146 PRO A N 1
ATOM 1152 C CA . PRO A 1 146 ? 11.524 2.837 16.379 1.00 74.38 146 PRO A CA 1
ATOM 1153 C C . PRO A 1 146 ? 11.366 2.384 17.837 1.00 74.38 146 PRO A C 1
ATOM 1155 O O . PRO A 1 146 ? 11.455 1.200 18.166 1.00 74.38 146 PRO A O 1
ATOM 1158 N N . ASN A 1 147 ? 11.084 3.324 18.738 1.00 76.44 147 ASN A N 1
ATOM 1159 C CA . ASN A 1 147 ? 10.913 3.035 20.170 1.00 76.44 147 ASN A CA 1
ATOM 1160 C C . ASN A 1 147 ? 9.588 2.310 20.509 1.00 76.44 147 ASN A C 1
ATOM 1162 O O . ASN A 1 147 ? 9.153 2.326 21.661 1.00 76.44 147 ASN A O 1
ATOM 1166 N N . PHE A 1 148 ? 8.937 1.693 19.524 1.00 79.31 148 PHE A N 1
ATOM 1167 C CA . PHE A 1 148 ? 7.723 0.897 19.668 1.00 79.31 148 PHE A CA 1
ATOM 1168 C C . PHE A 1 148 ? 7.796 -0.362 18.797 1.00 79.31 148 PHE A C 1
ATOM 1170 O O . PHE A 1 148 ? 8.610 -0.462 17.879 1.00 79.31 148 PHE A O 1
ATOM 1177 N N . GLU A 1 149 ? 6.962 -1.347 19.125 1.00 77.88 149 GLU A N 1
ATOM 1178 C CA . GLU A 1 149 ? 6.913 -2.616 18.405 1.00 77.88 149 GLU A CA 1
ATOM 1179 C C . GLU A 1 149 ? 6.274 -2.424 17.026 1.00 77.88 149 GLU A C 1
ATOM 1181 O O . GLU A 1 149 ? 5.226 -1.794 16.885 1.00 77.88 149 GLU A O 1
ATOM 1186 N N . LEU A 1 150 ? 6.922 -2.981 16.009 1.00 75.38 150 LEU A N 1
ATOM 1187 C CA . LEU A 1 150 ? 6.434 -3.010 14.640 1.00 75.38 150 LEU A CA 1
ATOM 1188 C C . LEU A 1 150 ? 6.227 -4.467 14.202 1.00 75.38 150 LEU A C 1
ATOM 1190 O O . LEU A 1 150 ? 6.899 -5.364 14.712 1.00 75.38 150 LEU A O 1
ATOM 1194 N N . GLU A 1 151 ? 5.352 -4.699 13.219 1.00 67.38 151 GLU A N 1
ATOM 1195 C CA . GLU A 1 151 ? 5.095 -6.035 12.657 1.00 67.38 151 GLU A CA 1
ATOM 1196 C C . GLU A 1 151 ? 6.391 -6.706 12.163 1.00 67.38 151 GLU A C 1
ATOM 1198 O O . GLU A 1 151 ? 7.288 -6.041 11.663 1.00 67.38 151 GLU A O 1
ATOM 1203 N N . SER A 1 152 ? 6.536 -8.030 12.242 1.00 62.38 152 SER A N 1
ATOM 1204 C CA . SER A 1 152 ? 7.799 -8.680 11.838 1.00 62.38 152 SER A CA 1
ATOM 1205 C C . SER A 1 152 ? 8.143 -8.530 10.346 1.00 62.38 152 SER A C 1
ATOM 1207 O O . SER A 1 152 ? 9.284 -8.774 9.950 1.00 62.38 152 SER A O 1
ATOM 1209 N N . ASP A 1 153 ? 7.179 -8.145 9.506 1.00 74.44 153 ASP A N 1
ATOM 1210 C CA . ASP A 1 153 ? 7.337 -8.137 8.052 1.00 74.44 153 ASP A CA 1
ATOM 1211 C C . ASP A 1 153 ? 8.220 -7.003 7.511 1.00 74.44 153 ASP A C 1
ATOM 1213 O O . ASP A 1 153 ? 9.005 -7.258 6.595 1.00 74.44 153 ASP A O 1
ATOM 1217 N N . TRP A 1 154 ? 8.185 -5.785 8.072 1.00 79.25 154 TRP A N 1
ATOM 1218 C CA . TRP A 1 154 ? 9.065 -4.707 7.582 1.00 79.25 154 TRP A CA 1
ATOM 1219 C C . TRP A 1 154 ? 10.539 -5.030 7.870 1.00 79.25 154 TRP A C 1
ATOM 1221 O O . TRP A 1 154 ? 11.376 -4.892 6.981 1.00 79.25 154 TRP A O 1
ATOM 1231 N N . ASP A 1 155 ? 10.857 -5.518 9.076 1.00 77.31 155 ASP A N 1
ATOM 1232 C CA . ASP A 1 155 ? 12.235 -5.824 9.476 1.00 77.31 155 ASP A CA 1
ATOM 1233 C C . ASP A 1 155 ? 12.780 -6.982 8.638 1.00 77.31 155 ASP A C 1
ATOM 1235 O O . ASP A 1 155 ? 13.894 -6.919 8.117 1.00 77.31 155 ASP A O 1
ATOM 1239 N N . ARG A 1 156 ? 11.952 -8.012 8.425 1.00 83.56 156 ARG A N 1
ATOM 1240 C CA . ARG A 1 156 ? 12.275 -9.153 7.567 1.00 83.56 156 ARG A CA 1
ATOM 1241 C C . ARG A 1 156 ? 12.564 -8.727 6.128 1.00 83.56 156 ARG A C 1
ATOM 1243 O O . ARG A 1 156 ? 13.549 -9.195 5.558 1.00 83.56 156 ARG A O 1
ATOM 1250 N N . LEU A 1 157 ? 11.732 -7.863 5.542 1.00 82.75 157 LEU A N 1
ATOM 1251 C CA . LEU A 1 157 ? 11.884 -7.403 4.157 1.00 82.75 157 LEU A CA 1
ATOM 1252 C C . LEU A 1 157 ? 13.061 -6.445 3.985 1.00 82.75 157 LEU A C 1
ATOM 1254 O O . LEU A 1 157 ? 13.834 -6.613 3.044 1.00 82.75 157 LEU A O 1
ATOM 1258 N N . LEU A 1 158 ? 13.270 -5.506 4.914 1.00 80.25 158 LEU A N 1
ATOM 1259 C CA . LEU A 1 158 ? 14.477 -4.678 4.906 1.00 80.25 158 LEU A CA 1
ATOM 1260 C C . LEU A 1 158 ? 15.727 -5.553 5.041 1.00 80.25 158 LEU A C 1
ATOM 1262 O O . LEU A 1 158 ? 16.723 -5.315 4.371 1.00 80.25 158 LEU A O 1
ATOM 1266 N N . ARG A 1 159 ? 15.666 -6.633 5.828 1.00 79.81 159 ARG A N 1
ATOM 1267 C CA . ARG A 1 159 ? 16.729 -7.642 5.944 1.00 79.81 159 ARG A CA 1
ATOM 1268 C C . ARG A 1 159 ? 16.731 -8.691 4.841 1.00 79.81 159 ARG A C 1
ATOM 1270 O O . ARG A 1 159 ? 17.559 -9.604 4.926 1.00 79.81 159 ARG A O 1
ATOM 1277 N N . HIS A 1 160 ? 15.932 -8.565 3.785 1.00 81.62 160 HIS A N 1
ATOM 1278 C CA . HIS A 1 160 ? 15.917 -9.546 2.704 1.00 81.62 160 HIS A CA 1
ATOM 1279 C C . HIS A 1 160 ? 17.221 -9.493 1.882 1.00 81.62 160 HIS A C 1
ATOM 1281 O O . HIS A 1 160 ? 17.646 -8.409 1.471 1.00 81.62 160 HIS A O 1
ATOM 1287 N N . PRO A 1 161 ? 17.925 -10.619 1.646 1.00 76.06 161 PRO A N 1
ATOM 1288 C CA . PRO A 1 161 ? 19.222 -10.613 0.959 1.00 76.06 161 PRO A CA 1
ATOM 1289 C C . PRO A 1 161 ? 19.137 -10.094 -0.480 1.00 76.06 161 PRO A C 1
ATOM 1291 O O . PRO A 1 161 ? 20.065 -9.433 -0.928 1.00 76.06 161 PRO A O 1
ATOM 1294 N N . GLY A 1 162 ? 18.016 -10.325 -1.166 1.00 78.75 162 GLY A N 1
ATOM 1295 C CA . GLY A 1 162 ? 17.786 -9.840 -2.530 1.00 78.75 162 GLY A CA 1
ATOM 1296 C C . GLY A 1 162 ? 17.413 -8.357 -2.639 1.00 78.75 162 GLY A C 1
ATOM 1297 O O . GLY A 1 162 ? 17.255 -7.870 -3.750 1.00 78.75 162 GLY A O 1
ATOM 1298 N N . LEU A 1 163 ? 17.271 -7.620 -1.527 1.00 81.50 163 LEU A N 1
ATOM 1299 C CA . LEU A 1 163 ? 16.864 -6.209 -1.565 1.00 81.50 163 LEU A CA 1
ATOM 1300 C C . LEU A 1 163 ? 17.877 -5.329 -2.320 1.00 81.50 163 LEU A C 1
ATOM 1302 O O . LEU A 1 163 ? 17.487 -4.447 -3.074 1.00 81.50 163 LEU A O 1
ATOM 1306 N N . SER A 1 164 ? 19.177 -5.625 -2.198 1.00 75.25 164 SER A N 1
ATOM 1307 C CA . SER A 1 164 ? 20.241 -4.940 -2.949 1.00 75.25 164 SER A CA 1
ATOM 1308 C C . SER A 1 164 ? 20.264 -5.274 -4.442 1.00 75.25 164 SER A C 1
ATOM 1310 O O . SER A 1 164 ? 20.992 -4.631 -5.188 1.00 75.25 164 SER A O 1
ATOM 1312 N N . ALA A 1 165 ? 19.514 -6.291 -4.871 1.00 75.25 165 ALA A N 1
ATOM 1313 C CA . ALA A 1 165 ? 19.373 -6.665 -6.275 1.00 75.25 165 ALA A CA 1
ATOM 1314 C C . ALA A 1 165 ? 18.175 -5.965 -6.943 1.00 75.25 165 ALA A C 1
ATOM 1316 O O . ALA A 1 165 ? 17.969 -6.128 -8.146 1.00 75.25 165 ALA A O 1
ATOM 1317 N N . LEU A 1 166 ? 17.373 -5.203 -6.183 1.00 84.31 166 LEU A N 1
ATOM 1318 C CA . LEU A 1 166 ? 16.262 -4.435 -6.731 1.00 84.31 166 LEU A CA 1
ATOM 1319 C C . LEU A 1 166 ? 16.813 -3.348 -7.654 1.00 84.31 166 LEU A C 1
ATOM 1321 O O . LEU A 1 166 ? 17.400 -2.367 -7.201 1.00 84.31 166 LEU A O 1
ATOM 1325 N N . ARG A 1 167 ? 16.637 -3.551 -8.958 1.00 85.31 167 ARG A N 1
ATOM 1326 C CA . ARG A 1 167 ? 17.115 -2.620 -9.975 1.00 85.31 167 ARG A CA 1
ATOM 1327 C C . ARG A 1 167 ? 16.267 -1.351 -9.977 1.00 85.31 167 ARG A C 1
ATOM 1329 O O . ARG A 1 167 ? 15.057 -1.414 -9.770 1.00 85.31 167 ARG A O 1
ATOM 1336 N N . SER A 1 168 ? 16.913 -0.225 -10.261 1.00 90.06 168 SER A N 1
ATOM 1337 C CA . SER A 1 168 ? 16.252 1.058 -10.472 1.00 90.06 168 SER A CA 1
ATOM 1338 C C . SER A 1 168 ? 16.784 1.725 -11.738 1.00 90.06 168 SER A C 1
ATOM 1340 O O . SER A 1 168 ? 17.988 1.944 -11.874 1.00 90.06 168 SER A O 1
ATOM 1342 N N . CYS A 1 169 ? 15.891 2.060 -12.668 1.00 89.62 169 CYS A N 1
ATOM 1343 C CA . CYS A 1 169 ? 16.212 2.829 -13.872 1.00 89.62 169 CYS A CA 1
ATOM 1344 C C . CYS A 1 169 ? 16.551 4.297 -13.571 1.00 89.62 169 CYS A C 1
ATOM 1346 O O . CYS A 1 169 ? 17.120 4.978 -14.419 1.00 89.62 169 CYS A O 1
ATOM 1348 N N . THR A 1 170 ? 16.255 4.751 -12.354 1.00 89.69 170 THR A N 1
ATOM 1349 C CA . THR A 1 170 ? 16.522 6.097 -11.842 1.00 89.69 170 THR A CA 1
ATOM 1350 C C . THR A 1 170 ? 17.627 6.108 -10.783 1.00 89.69 170 THR A C 1
ATOM 1352 O O . THR A 1 170 ? 17.839 7.111 -10.121 1.00 89.69 170 THR A O 1
ATOM 1355 N N . ASP A 1 171 ? 18.364 4.999 -10.634 1.00 88.25 171 ASP A N 1
ATOM 1356 C CA . ASP A 1 171 ? 19.485 4.879 -9.689 1.00 88.25 171 ASP A CA 1
ATOM 1357 C C . ASP A 1 171 ? 19.073 5.097 -8.215 1.00 88.25 171 ASP A C 1
ATOM 1359 O O . ASP A 1 171 ? 19.839 5.556 -7.369 1.00 88.25 171 ASP A O 1
ATOM 1363 N N . CYS A 1 172 ? 17.833 4.726 -7.879 1.00 90.38 172 CYS A N 1
ATOM 1364 C CA . CYS A 1 172 ? 17.379 4.717 -6.492 1.00 90.38 172 CYS A CA 1
ATOM 1365 C C . CYS A 1 172 ? 18.143 3.699 -5.637 1.00 90.38 172 CYS A C 1
ATOM 1367 O O . CYS A 1 172 ? 18.413 2.568 -6.057 1.00 90.38 172 CYS A O 1
ATOM 1369 N N . TYR A 1 173 ? 18.376 4.061 -4.381 1.00 85.88 173 TYR A N 1
ATOM 1370 C CA . TYR A 1 173 ? 19.139 3.278 -3.421 1.00 85.88 173 TYR A CA 1
ATOM 1371 C C . TYR A 1 173 ? 18.447 3.214 -2.057 1.00 85.88 173 TYR A C 1
ATOM 1373 O O . TYR A 1 173 ? 17.673 4.089 -1.668 1.00 85.88 173 TYR A O 1
ATOM 1381 N N . PHE A 1 174 ? 18.749 2.155 -1.304 1.00 85.69 174 PHE A N 1
ATOM 1382 C CA . PHE A 1 174 ? 18.294 2.022 0.078 1.00 85.69 174 PHE A CA 1
ATOM 1383 C C . PHE A 1 174 ? 19.181 2.839 1.016 1.00 85.69 174 PHE A C 1
ATOM 1385 O O . PHE A 1 174 ? 20.408 2.700 1.013 1.00 85.69 174 PHE A O 1
ATOM 1392 N N . THR A 1 175 ? 18.555 3.658 1.853 1.00 80.12 175 THR A N 1
ATOM 1393 C CA . THR A 1 175 ? 19.237 4.428 2.896 1.00 80.12 175 THR A CA 1
ATOM 1394 C C . THR A 1 175 ? 19.586 3.519 4.077 1.00 80.12 175 THR A C 1
ATOM 1396 O O . THR A 1 175 ? 18.859 2.578 4.400 1.00 80.12 175 THR A O 1
ATOM 1399 N N . HIS A 1 176 ? 20.729 3.767 4.717 1.00 72.06 176 HIS A N 1
ATOM 1400 C CA . HIS A 1 176 ? 21.277 2.901 5.777 1.00 72.06 176 HIS A CA 1
ATOM 1401 C C . HIS A 1 176 ? 21.543 3.642 7.095 1.00 72.06 176 HIS A C 1
ATOM 1403 O O . HIS A 1 176 ? 21.773 3.015 8.126 1.00 72.06 176 HIS A O 1
ATOM 1409 N N . ASP A 1 177 ? 21.490 4.967 7.068 1.00 69.19 177 ASP A N 1
ATOM 1410 C CA . ASP A 1 177 ? 21.777 5.896 8.160 1.00 69.19 177 ASP A CA 1
ATOM 1411 C C . ASP A 1 177 ? 20.550 6.725 8.572 1.00 69.19 177 ASP A C 1
ATOM 1413 O O . ASP A 1 177 ? 20.644 7.598 9.431 1.00 69.19 177 ASP A O 1
ATOM 1417 N N . ALA A 1 178 ? 19.388 6.451 7.975 1.00 77.62 178 ALA A N 1
ATOM 1418 C CA . ALA A 1 178 ? 18.165 7.169 8.283 1.00 77.62 178 ALA A CA 1
ATOM 1419 C C . ALA A 1 178 ? 17.682 6.883 9.713 1.00 77.62 178 ALA A C 1
ATOM 1421 O O . ALA A 1 178 ? 17.708 5.747 10.196 1.00 77.62 178 ALA A O 1
ATOM 1422 N N . GLU A 1 179 ? 17.182 7.930 10.362 1.00 82.94 179 GLU A N 1
ATOM 1423 C CA . GLU A 1 179 ? 16.556 7.863 11.678 1.00 82.94 179 GLU A CA 1
ATOM 1424 C C . GLU A 1 179 ? 15.043 8.059 11.568 1.00 82.94 179 GLU A C 1
ATOM 1426 O O . GLU A 1 179 ? 14.543 8.705 10.642 1.00 82.94 179 GLU A O 1
ATOM 1431 N N . TRP A 1 180 ? 14.311 7.499 12.531 1.00 86.69 180 TRP A N 1
ATOM 1432 C CA . TRP A 1 180 ? 12.880 7.742 12.675 1.00 86.69 180 TRP A CA 1
ATOM 1433 C C . TRP A 1 180 ? 12.636 9.187 13.106 1.00 86.69 180 TRP A C 1
ATOM 1435 O O . TRP A 1 180 ? 13.194 9.648 14.101 1.00 86.69 180 TRP A O 1
ATOM 1445 N N . GLN A 1 181 ? 11.763 9.878 12.386 1.00 87.69 181 GLN A N 1
ATOM 1446 C CA . GLN A 1 181 ? 11.384 11.266 12.639 1.00 87.69 181 GLN A CA 1
ATOM 1447 C C . GLN A 1 181 ? 9.882 11.367 12.884 1.00 87.69 181 GLN A C 1
ATOM 1449 O O . GLN A 1 181 ? 9.131 10.464 12.521 1.00 87.69 181 GLN A O 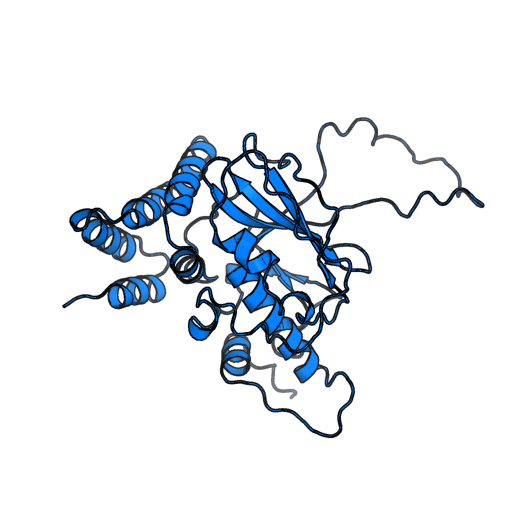1
ATOM 1454 N N . ALA A 1 182 ? 9.433 12.454 13.510 1.00 88.50 182 ALA A N 1
ATOM 1455 C CA . ALA A 1 182 ? 8.005 12.720 13.641 1.00 88.50 182 ALA A CA 1
ATOM 1456 C C . ALA A 1 182 ? 7.368 12.882 12.252 1.00 88.50 182 ALA A C 1
ATOM 1458 O O . ALA A 1 182 ? 7.932 13.529 11.371 1.00 88.50 182 ALA A O 1
ATOM 1459 N N . ASP A 1 183 ? 6.199 12.281 12.061 1.00 88.75 183 ASP A N 1
ATOM 1460 C CA . ASP A 1 183 ? 5.394 12.498 10.865 1.00 88.75 183 ASP A CA 1
ATOM 1461 C C . ASP A 1 183 ? 4.795 13.921 10.887 1.00 88.75 183 ASP A C 1
ATOM 1463 O O . ASP A 1 183 ? 4.230 14.328 11.904 1.00 88.75 183 ASP A O 1
ATOM 1467 N N . PRO A 1 184 ? 4.901 14.705 9.798 1.00 85.06 184 PRO A N 1
ATOM 1468 C CA . PRO A 1 184 ? 4.521 16.120 9.815 1.00 85.06 184 PRO A CA 1
ATOM 1469 C C . PRO A 1 184 ? 3.011 16.358 9.956 1.00 85.06 184 PRO A C 1
ATOM 1471 O O . PRO A 1 184 ? 2.606 17.444 10.360 1.00 85.06 184 PRO A O 1
ATOM 1474 N N . ASN A 1 185 ? 2.174 15.364 9.634 1.00 84.81 185 ASN A N 1
ATOM 1475 C CA . ASN A 1 185 ? 0.713 15.482 9.647 1.00 84.81 185 ASN A CA 1
ATOM 1476 C C . ASN A 1 185 ? 0.066 14.477 10.616 1.00 84.81 185 ASN A C 1
ATOM 1478 O O . ASN A 1 185 ? -1.097 14.090 10.446 1.00 84.81 185 ASN A O 1
ATOM 1482 N N . SER A 1 186 ? 0.809 14.041 11.636 1.00 86.00 186 SER A N 1
ATOM 1483 C CA . SER A 1 186 ? 0.338 13.104 12.647 1.00 86.00 186 SER A CA 1
ATOM 1484 C C . SER A 1 186 ? 0.995 13.347 13.999 1.00 86.00 186 SER A C 1
ATOM 1486 O O . SER A 1 186 ? 2.212 13.395 14.118 1.00 86.00 186 SER A O 1
ATOM 1488 N N . ASP A 1 187 ? 0.175 13.381 15.048 1.00 86.88 187 ASP A N 1
ATOM 1489 C CA . ASP A 1 187 ? 0.655 13.511 16.428 1.00 86.88 187 ASP A CA 1
ATOM 1490 C C . ASP A 1 187 ? 1.266 12.211 16.985 1.00 86.88 187 ASP A C 1
ATOM 1492 O O . ASP A 1 187 ? 1.815 12.201 18.088 1.00 86.88 187 ASP A O 1
ATOM 1496 N N . THR A 1 188 ? 1.116 11.087 16.275 1.00 90.56 188 THR A N 1
ATOM 1497 C CA . THR A 1 188 ? 1.495 9.754 16.768 1.00 90.56 188 THR A CA 1
ATOM 1498 C C . THR A 1 188 ? 2.476 9.022 15.873 1.00 90.56 188 THR A C 1
ATOM 1500 O O . THR A 1 188 ? 3.289 8.256 16.392 1.00 90.56 188 THR A O 1
ATOM 1503 N N . ALA A 1 189 ? 2.404 9.220 14.557 1.00 91.69 189 ALA A N 1
ATOM 1504 C CA . ALA A 1 189 ? 3.222 8.464 13.628 1.00 91.69 189 ALA A CA 1
ATOM 1505 C C . ALA A 1 189 ? 4.675 8.941 13.600 1.00 91.69 189 ALA A C 1
ATOM 1507 O O . ALA A 1 189 ? 4.995 10.111 13.822 1.00 91.69 189 ALA A O 1
ATOM 1508 N N . GLN A 1 190 ? 5.552 8.004 13.264 1.00 92.00 190 GLN A N 1
ATOM 1509 C CA . GLN A 1 190 ? 6.930 8.283 12.902 1.00 92.00 190 GLN A CA 1
ATOM 1510 C C . GLN A 1 190 ? 7.185 7.841 11.465 1.00 92.00 190 GLN A C 1
ATOM 1512 O O . GLN A 1 190 ? 6.592 6.872 10.993 1.00 92.00 190 GLN A O 1
ATOM 1517 N N . SER A 1 191 ? 8.083 8.540 10.781 1.00 90.81 191 SER A N 1
ATOM 1518 C CA . SER A 1 191 ? 8.510 8.223 9.423 1.00 90.81 191 SER A CA 1
ATOM 1519 C C . SER A 1 191 ? 10.006 7.939 9.371 1.00 90.81 191 SER A C 1
ATOM 1521 O O . SER A 1 191 ? 10.799 8.622 10.015 1.00 90.81 191 SER A O 1
ATOM 1523 N N . LEU A 1 192 ? 10.395 6.936 8.589 1.00 88.81 192 LEU A N 1
ATOM 1524 C CA . LEU A 1 192 ? 11.782 6.561 8.332 1.00 88.81 192 LEU A CA 1
ATOM 1525 C C . LEU A 1 192 ? 12.016 6.508 6.828 1.00 88.81 192 LEU A C 1
ATOM 1527 O O . LEU A 1 192 ? 11.411 5.684 6.141 1.00 88.81 192 LEU A O 1
ATOM 1531 N N . ARG A 1 193 ? 12.929 7.338 6.319 1.00 89.62 193 ARG A N 1
ATOM 1532 C CA . ARG A 1 193 ? 13.373 7.249 4.924 1.00 89.62 193 ARG A CA 1
ATOM 1533 C C . ARG A 1 193 ? 14.096 5.924 4.718 1.00 89.62 193 ARG A C 1
ATOM 1535 O O . ARG A 1 193 ? 15.082 5.674 5.406 1.00 89.62 193 ARG A O 1
ATOM 1542 N N . PHE A 1 194 ? 13.632 5.095 3.788 1.00 88.44 194 PHE A N 1
ATOM 1543 C CA . PHE A 1 194 ? 14.253 3.790 3.509 1.00 88.44 194 PHE A CA 1
ATOM 1544 C C . PHE A 1 194 ? 14.756 3.653 2.069 1.00 88.44 194 PHE A C 1
ATOM 1546 O O . PHE A 1 194 ? 15.581 2.782 1.799 1.00 88.44 194 PHE A O 1
ATOM 1553 N N . TYR A 1 195 ? 14.265 4.484 1.148 1.00 90.06 195 TYR A N 1
ATOM 1554 C CA . TYR A 1 195 ? 14.606 4.433 -0.271 1.00 90.06 195 TYR A CA 1
ATOM 1555 C C . TYR A 1 195 ? 14.624 5.854 -0.839 1.00 90.06 195 TYR A C 1
ATOM 1557 O O . TYR A 1 195 ? 13.791 6.672 -0.447 1.00 90.06 195 TYR A O 1
ATOM 1565 N N . SER A 1 196 ? 15.589 6.162 -1.699 1.00 88.69 196 SER A N 1
ATOM 1566 C CA . SER A 1 196 ? 15.849 7.522 -2.186 1.00 88.69 196 SER A CA 1
ATOM 1567 C C . SER A 1 196 ? 16.392 7.491 -3.610 1.00 88.69 196 SER A C 1
ATOM 1569 O O . SER A 1 196 ? 17.083 6.544 -3.983 1.00 88.69 196 SER A O 1
ATOM 1571 N N . ASP A 1 197 ? 16.076 8.512 -4.397 1.00 88.69 197 ASP A N 1
ATOM 1572 C CA . ASP A 1 197 ? 16.662 8.761 -5.715 1.00 88.69 197 ASP A CA 1
ATOM 1573 C C . ASP A 1 197 ? 18.073 9.377 -5.608 1.00 88.69 197 ASP A C 1
ATOM 1575 O O . ASP A 1 197 ? 18.297 10.287 -4.806 1.00 88.69 197 ASP A O 1
ATOM 1579 N N . SER A 1 198 ? 19.043 8.906 -6.406 1.00 82.88 198 SER A N 1
ATOM 1580 C CA . SER A 1 198 ? 20.429 9.410 -6.341 1.00 82.88 198 SER A CA 1
ATOM 1581 C C . SER A 1 198 ? 20.614 10.816 -6.912 1.00 82.88 198 SER A C 1
ATOM 1583 O O . SER A 1 198 ? 21.586 11.487 -6.559 1.00 82.88 198 SER A O 1
ATOM 1585 N N . GLN A 1 199 ? 19.689 11.280 -7.754 1.00 74.94 199 GLN A N 1
ATOM 1586 C CA . GLN A 1 199 ? 19.695 12.621 -8.344 1.00 74.94 199 GLN A CA 1
ATOM 1587 C C . GLN A 1 199 ? 18.883 13.621 -7.509 1.00 74.94 199 GLN A C 1
ATOM 1589 O O . GLN A 1 199 ? 18.829 14.803 -7.848 1.00 74.94 199 GLN A O 1
ATOM 1594 N N . GLY A 1 200 ? 18.330 13.165 -6.382 1.00 69.06 200 GLY A N 1
ATOM 1595 C CA . GLY A 1 200 ? 17.568 13.964 -5.435 1.00 69.06 200 GLY A CA 1
ATOM 1596 C C . GLY A 1 200 ? 16.077 13.955 -5.751 1.00 69.06 200 GLY A C 1
ATOM 1597 O O . GLY A 1 200 ? 15.658 14.455 -6.784 1.00 69.06 200 GLY A O 1
ATOM 1598 N N . SER A 1 201 ? 15.292 13.452 -4.793 1.00 74.81 201 SER A N 1
ATOM 1599 C CA . SER A 1 201 ? 13.828 13.323 -4.786 1.00 74.81 201 SER A CA 1
ATOM 1600 C C . SER A 1 201 ? 13.177 12.628 -6.011 1.00 74.81 201 SER A C 1
ATOM 1602 O O . SER A 1 201 ? 13.461 12.939 -7.163 1.00 74.81 201 SER A O 1
ATOM 1604 N N . PRO A 1 202 ? 12.194 11.738 -5.798 1.00 88.69 202 PRO A N 1
ATOM 1605 C CA . PRO A 1 202 ? 11.476 11.513 -4.550 1.00 88.69 202 PRO A CA 1
ATOM 1606 C C . PRO A 1 202 ? 12.228 10.647 -3.531 1.00 88.69 202 PRO A C 1
ATOM 1608 O O . PRO A 1 202 ? 13.078 9.824 -3.863 1.00 88.69 202 PRO A O 1
ATOM 1611 N N . ASP A 1 203 ? 11.863 10.848 -2.269 1.00 90.25 203 ASP A N 1
ATOM 1612 C CA . ASP A 1 203 ? 12.216 9.993 -1.144 1.00 90.25 203 ASP A CA 1
ATOM 1613 C C . ASP A 1 203 ? 10.989 9.169 -0.731 1.00 90.25 203 ASP A C 1
ATOM 1615 O O . ASP A 1 203 ? 9.850 9.652 -0.737 1.00 90.25 203 ASP A O 1
ATOM 1619 N N . TRP A 1 204 ? 11.220 7.920 -0.328 1.00 93.56 204 TRP A N 1
ATOM 1620 C CA . TRP A 1 204 ? 10.187 7.028 0.190 1.00 93.56 204 TRP A CA 1
ATOM 1621 C C . TRP A 1 204 ? 10.435 6.683 1.650 1.00 93.56 204 TRP A C 1
ATOM 1623 O O . TRP A 1 204 ? 11.555 6.392 2.090 1.00 93.56 204 TRP A O 1
ATOM 1633 N N . PHE A 1 205 ? 9.339 6.670 2.400 1.00 93.25 205 PHE A N 1
ATOM 1634 C CA . PHE A 1 205 ? 9.337 6.557 3.844 1.00 93.25 205 PHE A CA 1
ATOM 1635 C C . PHE A 1 205 ? 8.430 5.417 4.297 1.00 93.25 205 PHE A C 1
ATOM 1637 O O . PHE A 1 205 ? 7.307 5.249 3.814 1.00 93.25 205 PHE A O 1
ATOM 1644 N N . LEU A 1 206 ? 8.913 4.658 5.276 1.00 93.56 206 LEU A N 1
ATOM 1645 C CA . LEU A 1 206 ? 8.074 3.833 6.129 1.00 93.56 206 LEU A CA 1
ATOM 1646 C C . LEU A 1 206 ? 7.401 4.767 7.124 1.00 93.56 206 LEU A C 1
ATOM 1648 O O . LEU A 1 206 ? 8.084 5.343 7.965 1.00 93.56 206 LEU A O 1
ATOM 1652 N N . ARG A 1 207 ? 6.081 4.905 7.041 1.00 93.94 207 ARG A N 1
ATOM 1653 C CA . ARG A 1 207 ? 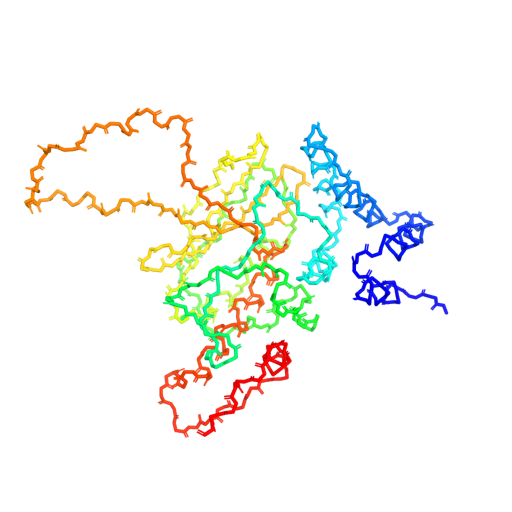5.278 5.601 8.043 1.00 93.94 207 ARG A CA 1
ATOM 1654 C C . ARG A 1 207 ? 4.684 4.570 8.986 1.00 93.94 207 ARG A C 1
ATOM 1656 O O . ARG A 1 207 ? 3.901 3.725 8.548 1.00 93.94 207 ARG A O 1
ATOM 1663 N N . ALA A 1 208 ? 5.027 4.661 10.262 1.00 93.69 208 ALA A N 1
ATOM 1664 C CA . ALA A 1 208 ? 4.606 3.720 11.282 1.00 93.69 208 ALA A CA 1
ATOM 1665 C C . ALA A 1 208 ? 3.839 4.396 12.420 1.00 93.69 208 ALA A C 1
ATOM 1667 O O . ALA A 1 208 ? 4.240 5.443 12.925 1.00 93.69 208 ALA A O 1
ATOM 1668 N N . GLU A 1 209 ? 2.755 3.759 12.849 1.00 93.44 209 GLU A N 1
ATOM 1669 C CA . GLU A 1 209 ? 1.982 4.159 14.022 1.00 93.44 209 GLU A CA 1
ATOM 1670 C C . GLU A 1 209 ? 2.395 3.348 15.265 1.00 93.44 209 GLU A C 1
ATOM 1672 O O . GLU A 1 209 ? 2.747 2.172 15.136 1.00 93.44 209 GLU A O 1
ATOM 1677 N N . PRO A 1 210 ? 2.257 3.893 16.492 1.00 92.62 210 PRO A N 1
ATOM 1678 C CA . PRO A 1 210 ? 2.676 3.220 17.730 1.00 92.62 210 PRO A CA 1
ATOM 1679 C C . PRO A 1 210 ? 1.979 1.885 18.032 1.00 92.62 210 PRO A C 1
ATOM 1681 O O . PRO A 1 210 ? 2.410 1.146 18.912 1.00 92.62 210 PRO A O 1
ATOM 1684 N N . TRP A 1 211 ? 0.866 1.594 17.354 1.00 91.56 211 TRP A N 1
ATOM 1685 C CA . TRP A 1 211 ? 0.132 0.328 17.459 1.00 91.56 211 TRP A CA 1
ATOM 1686 C C . TRP A 1 211 ? 0.520 -0.696 16.379 1.00 91.56 211 TRP A C 1
ATOM 1688 O O . TRP A 1 211 ? -0.165 -1.706 16.247 1.00 91.56 211 TRP A O 1
ATOM 1698 N N . GLY A 1 212 ? 1.590 -0.443 15.619 1.00 90.44 212 GLY A N 1
ATOM 1699 C CA . GLY A 1 212 ? 2.190 -1.400 14.687 1.00 90.44 212 GLY A CA 1
ATOM 1700 C C . GLY A 1 212 ? 1.715 -1.295 13.236 1.00 90.44 212 GLY A C 1
ATOM 1701 O O . GLY A 1 212 ? 2.175 -2.075 12.409 1.00 90.44 212 GLY A O 1
ATOM 1702 N N . ASP A 1 213 ? 0.832 -0.345 12.903 1.00 92.44 213 ASP A N 1
ATOM 1703 C CA . ASP A 1 213 ? 0.414 -0.126 11.512 1.00 92.44 213 ASP A CA 1
ATOM 1704 C C . ASP A 1 213 ? 1.545 0.530 10.717 1.00 92.44 213 ASP A C 1
ATOM 1706 O O . ASP A 1 213 ? 2.054 1.576 11.123 1.00 92.44 213 ASP A O 1
ATOM 1710 N N . VAL A 1 214 ? 1.919 -0.060 9.580 1.00 93.06 214 VAL A N 1
ATOM 1711 C CA . VAL A 1 214 ? 2.962 0.467 8.690 1.00 93.06 214 VAL A CA 1
ATOM 1712 C C . VAL A 1 214 ? 2.389 0.685 7.292 1.00 93.06 214 VAL A C 1
ATOM 1714 O O . VAL A 1 214 ? 1.694 -0.169 6.741 1.00 93.06 214 VAL A O 1
ATOM 1717 N N . THR A 1 215 ? 2.696 1.844 6.714 1.00 95.38 215 THR A N 1
ATOM 1718 C CA . THR A 1 215 ? 2.319 2.254 5.352 1.00 95.38 215 THR A CA 1
ATOM 1719 C C . THR A 1 215 ? 3.515 2.884 4.652 1.00 95.38 215 THR A C 1
ATOM 1721 O O . THR A 1 215 ? 4.470 3.297 5.313 1.00 95.38 215 THR A O 1
ATOM 1724 N N . ILE A 1 216 ? 3.481 2.957 3.321 1.00 96.38 216 ILE A N 1
ATOM 1725 C CA . ILE A 1 216 ? 4.539 3.611 2.550 1.00 96.38 216 ILE A CA 1
ATOM 1726 C C . ILE A 1 216 ? 4.040 4.960 2.062 1.00 96.38 216 ILE A C 1
ATOM 1728 O O . ILE A 1 216 ? 2.997 5.042 1.403 1.00 96.38 216 ILE A O 1
ATOM 1732 N N . VAL A 1 217 ? 4.808 6.002 2.368 1.00 95.94 217 VAL A N 1
ATOM 1733 C CA . VAL A 1 217 ? 4.578 7.352 1.858 1.00 95.94 217 VAL A CA 1
ATOM 1734 C C . VAL A 1 217 ? 5.771 7.822 1.035 1.00 95.94 217 VAL A C 1
ATOM 1736 O O . VAL A 1 217 ? 6.887 7.337 1.202 1.00 95.94 217 VAL A O 1
ATOM 1739 N N . CYS A 1 218 ? 5.528 8.737 0.112 1.00 94.62 218 CYS A N 1
ATOM 1740 C CA . CYS A 1 218 ? 6.530 9.313 -0.775 1.00 94.62 218 CYS A CA 1
ATOM 1741 C C . CYS A 1 218 ? 6.447 10.831 -0.689 1.00 94.62 218 CYS A C 1
ATOM 1743 O O . CYS A 1 218 ? 5.340 11.352 -0.579 1.00 94.62 218 CYS A O 1
ATOM 1745 N N . GLY A 1 219 ? 7.578 11.525 -0.750 1.00 88.62 219 GLY A N 1
ATOM 1746 C CA . GLY A 1 219 ? 7.624 12.983 -0.802 1.00 88.62 219 GLY A CA 1
ATOM 1747 C C . GLY A 1 219 ? 8.880 13.490 -1.483 1.00 88.62 219 GLY A C 1
ATOM 1748 O O . GLY A 1 219 ? 9.807 12.731 -1.755 1.00 88.62 219 GLY A O 1
ATOM 1749 N N . PHE A 1 220 ? 8.911 14.794 -1.724 1.00 79.62 220 PHE A N 1
ATOM 1750 C CA . PHE A 1 220 ? 10.088 15.487 -2.235 1.00 79.62 220 PHE A CA 1
ATOM 1751 C C . PHE A 1 220 ? 10.678 16.256 -1.070 1.00 79.62 220 PHE A C 1
ATOM 1753 O O . PHE A 1 220 ? 10.085 17.222 -0.589 1.00 79.62 220 PHE A O 1
ATOM 1760 N N . VAL A 1 221 ? 11.825 15.799 -0.580 1.00 61.19 221 VAL A N 1
ATOM 1761 C CA . VAL A 1 221 ? 12.604 16.603 0.352 1.00 61.19 221 VAL A CA 1
ATOM 1762 C C . VAL A 1 221 ? 13.229 17.705 -0.492 1.00 61.19 221 VAL A C 1
ATOM 1764 O O . VAL A 1 221 ? 14.153 17.456 -1.265 1.00 61.19 221 VAL A O 1
ATOM 1767 N N . THR A 1 222 ? 12.718 18.930 -0.377 1.00 46.00 222 THR A N 1
ATOM 1768 C CA . THR A 1 222 ? 13.443 20.108 -0.857 1.00 46.00 222 THR A CA 1
ATOM 1769 C C . THR A 1 222 ? 14.594 20.357 0.112 1.00 46.00 222 THR A C 1
ATOM 1771 O O . THR A 1 222 ? 14.489 21.187 1.009 1.00 46.00 222 THR A O 1
ATOM 1774 N N . SER A 1 223 ? 15.665 19.577 0.006 1.00 42.94 223 SER A N 1
ATOM 1775 C CA . SER A 1 223 ? 16.940 19.951 0.603 1.00 42.94 223 SER A CA 1
ATOM 1776 C C . SER A 1 223 ? 17.747 20.637 -0.483 1.00 42.94 223 SER A C 1
ATOM 1778 O O . SER A 1 223 ? 18.127 19.991 -1.457 1.00 42.94 223 SER A O 1
ATOM 1780 N N . ASP A 1 224 ? 17.923 21.943 -0.332 1.00 36.34 224 ASP A N 1
ATOM 1781 C CA . ASP A 1 224 ? 19.182 22.643 -0.552 1.00 36.34 224 ASP A CA 1
ATOM 1782 C C . ASP A 1 224 ? 20.086 22.038 -1.636 1.00 36.34 224 ASP A C 1
ATOM 1784 O O . ASP A 1 224 ? 20.776 21.033 -1.429 1.00 36.34 224 ASP A O 1
ATOM 1788 N N . TYR A 1 225 ? 20.171 22.738 -2.774 1.00 33.16 225 TYR A N 1
ATOM 1789 C CA . TYR A 1 225 ? 21.459 22.869 -3.453 1.00 33.16 225 TYR A CA 1
ATOM 1790 C C . TYR A 1 225 ? 22.496 23.067 -2.352 1.00 33.16 225 TYR A C 1
ATOM 1792 O O . TYR A 1 225 ? 22.359 23.996 -1.557 1.00 33.16 225 TYR A O 1
ATOM 1800 N N . GLN A 1 226 ? 23.433 22.130 -2.249 1.00 32.84 226 GLN A N 1
ATOM 1801 C CA . GLN A 1 226 ? 24.457 22.132 -1.221 1.00 32.84 226 GLN A CA 1
ATOM 1802 C C . GLN A 1 226 ? 24.989 23.553 -1.053 1.00 32.84 226 GLN A C 1
ATOM 1804 O O . GLN A 1 226 ? 25.437 24.160 -2.026 1.00 32.84 226 GLN A O 1
ATOM 1809 N N . ASP A 1 227 ? 24.939 24.051 0.180 1.00 36.59 227 ASP A N 1
ATOM 1810 C CA . ASP A 1 227 ? 25.852 25.065 0.688 1.00 36.59 227 ASP A CA 1
ATOM 1811 C C . ASP A 1 227 ? 27.273 24.527 0.434 1.00 36.59 227 ASP A C 1
ATOM 1813 O O . ASP A 1 227 ? 27.892 23.864 1.269 1.00 36.59 227 ASP A O 1
ATOM 1817 N N . THR A 1 228 ? 27.769 24.693 -0.789 1.00 31.41 228 THR A N 1
ATOM 1818 C CA . THR A 1 228 ? 29.191 24.691 -1.068 1.00 31.41 228 THR A CA 1
ATOM 1819 C C . THR A 1 228 ? 29.653 26.087 -0.687 1.00 31.41 228 THR A C 1
ATOM 1821 O O . THR A 1 228 ? 29.322 27.035 -1.402 1.00 31.41 228 THR A O 1
ATOM 1824 N N . PRO A 1 229 ? 30.394 26.259 0.421 1.00 41.53 229 PRO A N 1
ATOM 1825 C CA . PRO A 1 229 ? 31.173 27.465 0.585 1.00 41.53 229 PRO A CA 1
ATOM 1826 C C . PRO A 1 229 ? 32.248 27.402 -0.498 1.00 41.53 229 PRO A C 1
ATOM 1828 O O . PRO A 1 229 ? 33.196 26.633 -0.373 1.00 41.53 229 PRO A O 1
ATOM 1831 N N . ASP A 1 230 ? 32.000 28.052 -1.629 1.00 42.16 230 ASP A N 1
ATOM 1832 C CA . ASP A 1 230 ? 32.942 28.968 -2.266 1.00 42.16 230 ASP A CA 1
ATOM 1833 C C . ASP A 1 230 ? 32.459 29.353 -3.678 1.00 42.16 230 A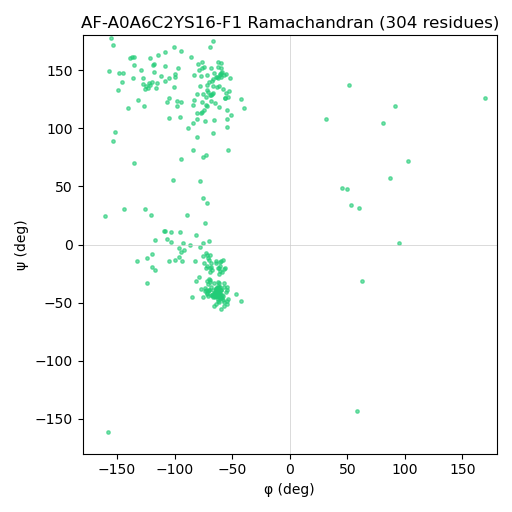SP A C 1
ATOM 1835 O O . ASP A 1 230 ? 32.222 28.515 -4.547 1.00 42.16 230 ASP A O 1
ATOM 1839 N N . ASP A 1 231 ? 32.396 30.675 -3.842 1.00 45.66 231 ASP A N 1
ATOM 1840 C CA . ASP A 1 231 ? 32.451 31.480 -5.060 1.00 45.66 231 ASP A CA 1
ATOM 1841 C C . ASP A 1 231 ? 31.184 31.651 -5.935 1.00 45.66 231 ASP A C 1
ATOM 1843 O O . ASP A 1 231 ? 30.834 30.832 -6.780 1.00 45.66 231 ASP A O 1
ATOM 1847 N N . GLU A 1 232 ? 30.627 32.868 -5.790 1.00 43.06 232 GLU A N 1
ATOM 1848 C CA . GLU A 1 232 ? 29.734 33.638 -6.684 1.00 43.06 232 GLU A CA 1
ATOM 1849 C C . GLU A 1 232 ? 28.226 33.673 -6.340 1.00 43.06 232 GLU A C 1
ATOM 1851 O O . GLU A 1 232 ? 27.372 33.156 -7.057 1.00 43.06 232 GLU A O 1
ATOM 1856 N N . ASP A 1 233 ? 27.892 34.411 -5.270 1.00 37.53 233 ASP A N 1
ATOM 1857 C CA . ASP A 1 233 ? 26.543 34.934 -4.993 1.00 37.53 233 ASP A CA 1
ATOM 1858 C C . ASP A 1 233 ? 25.976 35.749 -6.184 1.00 37.53 233 ASP A C 1
ATOM 1860 O O . ASP A 1 233 ? 26.582 36.754 -6.582 1.00 37.53 233 ASP A O 1
ATOM 1864 N N . PRO A 1 234 ? 24.768 35.443 -6.699 1.00 38.44 234 PRO A N 1
ATOM 1865 C CA . PRO A 1 234 ? 23.961 36.423 -7.414 1.00 38.44 234 PRO A CA 1
ATOM 1866 C C . PRO A 1 234 ? 23.237 37.356 -6.418 1.00 38.44 234 PRO A C 1
ATOM 1868 O O . PRO A 1 234 ? 22.924 36.958 -5.293 1.00 38.44 234 PRO A O 1
ATOM 1871 N N . PRO A 1 235 ? 22.974 38.620 -6.800 1.00 36.69 235 PRO A N 1
ATOM 1872 C CA . PRO A 1 235 ? 22.641 39.678 -5.856 1.00 36.69 235 PRO A CA 1
ATOM 1873 C C . PRO A 1 235 ? 21.297 39.469 -5.150 1.00 36.69 235 PRO A C 1
ATOM 1875 O O . PRO A 1 235 ? 20.254 39.250 -5.764 1.00 36.69 235 PRO A O 1
ATOM 1878 N N . MET A 1 236 ? 21.379 39.612 -3.829 1.00 39.62 236 MET A N 1
ATOM 1879 C CA . MET A 1 236 ? 20.302 39.827 -2.870 1.00 39.62 236 MET A CA 1
ATOM 1880 C C . MET A 1 236 ? 19.464 41.047 -3.261 1.00 39.62 236 MET A C 1
ATOM 1882 O O . MET A 1 236 ? 19.967 42.150 -3.107 1.00 39.62 236 MET A O 1
ATOM 1886 N N . ASP A 1 237 ? 18.231 40.863 -3.741 1.00 39.38 237 ASP A N 1
ATOM 1887 C CA . ASP A 1 237 ? 17.180 41.903 -3.683 1.00 39.38 237 ASP A CA 1
ATOM 1888 C C . ASP A 1 237 ? 15.737 41.354 -3.851 1.00 39.38 237 ASP A C 1
ATOM 1890 O O . ASP A 1 237 ? 14.829 42.098 -4.205 1.00 39.38 237 ASP A O 1
ATOM 1894 N N . GLU A 1 238 ? 15.484 40.072 -3.536 1.00 38.78 238 GLU A N 1
ATOM 1895 C CA . GLU A 1 238 ? 14.119 39.515 -3.347 1.00 38.78 238 GLU A CA 1
ATOM 1896 C C . GLU A 1 238 ? 14.068 38.455 -2.217 1.00 38.78 238 GLU A C 1
ATOM 1898 O O . GLU A 1 238 ? 13.292 37.504 -2.264 1.00 38.78 238 GLU A O 1
ATOM 1903 N N . ARG A 1 239 ? 14.924 38.574 -1.189 1.00 41.16 239 ARG A N 1
ATOM 1904 C CA . ARG A 1 239 ? 14.878 37.703 0.003 1.00 41.16 239 ARG A CA 1
ATOM 1905 C C . ARG A 1 239 ? 14.060 38.360 1.113 1.00 41.16 239 ARG A C 1
ATOM 1907 O O . ARG A 1 239 ? 14.628 38.816 2.097 1.00 41.16 239 ARG A O 1
ATOM 1914 N N . ASP A 1 240 ? 12.746 38.383 0.942 1.00 33.78 240 ASP A N 1
ATOM 1915 C CA . ASP A 1 240 ? 11.800 38.605 2.037 1.00 33.78 240 ASP A CA 1
ATOM 1916 C C . ASP A 1 240 ? 10.783 37.446 2.053 1.00 33.78 240 ASP A C 1
ATOM 1918 O O . ASP A 1 240 ? 10.250 37.066 1.013 1.00 33.78 240 ASP A O 1
ATOM 1922 N N . ASP A 1 241 ? 10.537 36.912 3.255 1.00 35.38 241 ASP A N 1
ATOM 1923 C CA . ASP A 1 241 ? 9.469 35.970 3.649 1.00 35.38 241 ASP A CA 1
ATOM 1924 C C . ASP A 1 241 ? 9.671 34.441 3.506 1.00 35.38 241 ASP A C 1
ATOM 1926 O O . ASP A 1 241 ? 8.810 33.747 2.964 1.00 35.38 241 ASP A O 1
ATOM 1930 N N . TRP A 1 242 ? 10.705 33.847 4.126 1.00 44.38 242 TRP A N 1
ATOM 1931 C CA . TRP A 1 242 ? 10.657 32.393 4.431 1.00 44.38 242 TRP A CA 1
ATOM 1932 C C . TRP A 1 242 ? 11.062 31.973 5.856 1.00 44.38 242 TRP A C 1
ATOM 1934 O O . TRP A 1 242 ? 10.666 30.901 6.312 1.00 44.38 242 TRP A O 1
ATOM 1944 N N . ASP A 1 243 ? 11.695 32.847 6.645 1.00 34.38 243 ASP A N 1
ATOM 1945 C CA . ASP A 1 243 ? 12.041 32.557 8.053 1.00 34.38 243 ASP A CA 1
ATOM 1946 C C . ASP A 1 243 ? 10.827 32.486 9.011 1.00 34.38 243 ASP A C 1
ATOM 1948 O O . ASP A 1 243 ? 10.980 32.261 10.211 1.00 34.38 243 ASP A O 1
ATOM 1952 N N . ASN A 1 244 ? 9.600 32.630 8.496 1.00 34.44 244 ASN A N 1
ATOM 1953 C CA . ASN A 1 244 ? 8.352 32.506 9.260 1.00 34.44 244 ASN A CA 1
ATOM 1954 C C . ASN A 1 244 ? 7.539 31.235 8.950 1.00 34.44 244 ASN A C 1
ATOM 1956 O O . ASN A 1 244 ? 6.395 31.112 9.401 1.00 34.44 244 ASN A O 1
ATOM 1960 N N . ALA A 1 245 ? 8.105 30.259 8.233 1.00 34.72 245 ALA A N 1
ATOM 1961 C CA . ALA A 1 245 ? 7.440 28.987 7.965 1.00 34.72 245 ALA A CA 1
ATOM 1962 C C . ALA A 1 245 ? 7.443 28.061 9.197 1.00 34.72 245 ALA A C 1
ATOM 1964 O O . ALA A 1 245 ? 8.091 27.021 9.253 1.00 34.72 245 ALA A O 1
ATOM 1965 N N . SER A 1 246 ? 6.586 28.383 10.159 1.00 39.00 246 SER A N 1
ATOM 1966 C CA . SER A 1 246 ? 5.993 27.412 11.087 1.00 39.00 246 SER A CA 1
ATOM 1967 C C . SER A 1 246 ? 4.946 26.509 10.383 1.00 39.00 246 SER A C 1
ATOM 1969 O O . SER A 1 246 ? 3.936 26.135 10.971 1.00 39.00 246 SER A O 1
ATOM 1971 N N . GLY A 1 247 ? 5.185 26.146 9.114 1.00 38.22 247 GLY A N 1
ATOM 1972 C CA . GLY A 1 247 ? 4.309 25.350 8.246 1.00 38.22 247 GLY A CA 1
ATOM 1973 C C . GLY A 1 247 ? 5.136 24.586 7.208 1.00 38.22 247 GLY A C 1
ATOM 1974 O O . GLY A 1 247 ? 5.554 25.146 6.202 1.00 38.22 247 GLY A O 1
ATOM 1975 N N . THR A 1 248 ? 5.442 23.323 7.483 1.00 40.38 248 THR A N 1
ATOM 1976 C CA . THR A 1 248 ? 6.453 22.515 6.782 1.00 40.38 248 THR A CA 1
ATOM 1977 C C . THR A 1 248 ? 5.974 21.994 5.415 1.00 40.38 248 THR A C 1
ATOM 1979 O O . THR A 1 248 ? 5.098 21.134 5.357 1.00 40.38 248 THR A O 1
ATOM 1982 N N . GLY A 1 249 ? 6.574 22.476 4.320 1.00 48.09 249 GLY A N 1
ATOM 1983 C CA . GLY A 1 249 ? 6.257 22.169 2.911 1.00 48.09 249 GLY A CA 1
ATOM 1984 C C . GLY A 1 249 ? 6.714 20.807 2.360 1.00 48.09 249 GLY A C 1
ATOM 1985 O O . GLY A 1 249 ? 7.150 20.741 1.216 1.00 48.09 249 GLY A O 1
ATOM 1986 N N . LEU A 1 250 ? 6.610 19.724 3.135 1.00 60.28 250 LEU A N 1
ATOM 1987 C CA . LEU A 1 250 ? 6.724 18.354 2.613 1.00 60.28 250 LEU A CA 1
ATOM 1988 C C . LEU A 1 250 ? 5.337 17.874 2.173 1.00 60.28 250 LEU A C 1
ATOM 1990 O O . LEU A 1 250 ? 4.522 17.459 2.999 1.00 60.28 250 LEU A O 1
ATOM 1994 N N . GLU A 1 251 ? 5.062 17.931 0.871 1.00 77.56 251 GLU A N 1
ATOM 1995 C CA . GLU A 1 251 ? 3.899 17.247 0.308 1.00 77.56 251 GLU A CA 1
ATOM 1996 C C . GLU A 1 251 ? 4.209 15.745 0.259 1.00 77.56 251 GLU A C 1
ATOM 1998 O O . GLU A 1 251 ? 5.170 15.308 -0.377 1.00 77.56 251 GLU A O 1
ATOM 2003 N N . LEU A 1 252 ? 3.444 14.966 1.024 1.00 90.31 252 LEU A N 1
ATOM 2004 C CA . LEU A 1 252 ? 3.577 13.516 1.113 1.00 90.31 252 LEU A CA 1
ATOM 2005 C C . LEU A 1 252 ? 2.347 12.853 0.494 1.00 90.31 252 LEU A C 1
ATOM 2007 O O . LEU A 1 252 ? 1.223 13.329 0.662 1.00 90.31 252 LEU A O 1
ATOM 2011 N N . TRP A 1 253 ? 2.563 11.711 -0.155 1.00 95.06 253 TRP A N 1
ATOM 2012 C CA . TRP A 1 253 ? 1.526 10.860 -0.737 1.00 95.06 253 TRP A CA 1
ATOM 2013 C C . TRP A 1 253 ? 1.589 9.458 -0.146 1.00 95.06 253 TRP A C 1
ATOM 2015 O O . TRP A 1 253 ? 2.668 8.889 -0.020 1.00 95.06 253 TRP A O 1
ATOM 2025 N N . TYR A 1 254 ? 0.439 8.859 0.152 1.00 96.81 254 TYR A N 1
ATOM 2026 C CA . TYR A 1 254 ? 0.328 7.421 0.396 1.00 96.81 254 TYR A CA 1
ATOM 2027 C C . TYR A 1 254 ? 0.493 6.669 -0.923 1.00 96.81 254 TYR A C 1
ATOM 2029 O O . TYR A 1 254 ? -0.305 6.858 -1.845 1.00 96.81 254 TYR A O 1
ATOM 2037 N N . VAL A 1 255 ? 1.520 5.819 -1.001 1.00 97.19 255 VAL A N 1
ATOM 2038 C CA . VAL A 1 255 ? 1.909 5.150 -2.251 1.00 97.19 255 VAL A CA 1
ATOM 2039 C C . VAL A 1 255 ? 1.793 3.636 -2.217 1.00 97.19 255 VAL A C 1
ATOM 2041 O O . VAL A 1 255 ? 1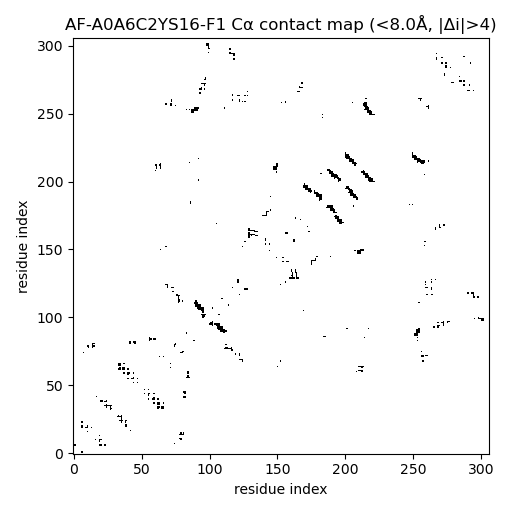.681 3.014 -3.271 1.00 97.19 255 VAL A O 1
ATOM 2044 N N . ALA A 1 256 ? 1.802 3.013 -1.037 1.00 96.94 256 ALA A N 1
ATOM 2045 C CA . ALA A 1 256 ? 1.559 1.582 -0.936 1.00 96.94 256 ALA A CA 1
ATOM 2046 C C . ALA A 1 256 ? 1.063 1.160 0.453 1.00 96.94 256 ALA A C 1
ATOM 2048 O O . ALA A 1 256 ? 1.465 1.742 1.468 1.00 96.94 256 ALA A O 1
ATOM 2049 N N . PRO A 1 257 ? 0.245 0.094 0.510 1.00 95.62 257 PRO A N 1
ATOM 2050 C CA . PRO A 1 257 ? -0.258 -0.433 1.766 1.00 95.62 257 PRO A CA 1
ATOM 2051 C C . PRO A 1 257 ? 0.835 -1.110 2.595 1.00 95.62 257 PRO A C 1
ATOM 2053 O O . PRO A 1 257 ? 0.859 -0.968 3.811 1.00 95.62 257 PRO A O 1
ATOM 2056 N N . THR A 1 258 ? 1.750 -1.837 1.967 1.00 94.62 258 THR A N 1
ATOM 2057 C CA . THR A 1 258 ? 2.802 -2.582 2.663 1.00 94.62 258 THR A CA 1
ATOM 2058 C C . THR A 1 258 ? 4.131 -2.404 1.946 1.00 94.62 258 THR A C 1
ATOM 2060 O O . THR A 1 258 ? 4.167 -2.050 0.763 1.00 94.62 258 THR A O 1
ATOM 2063 N N . LEU A 1 259 ? 5.233 -2.681 2.650 1.00 93.00 259 LEU A N 1
ATOM 2064 C CA . LEU A 1 259 ? 6.561 -2.670 2.040 1.00 93.00 259 LEU A CA 1
ATOM 2065 C C . LEU A 1 259 ? 6.660 -3.694 0.898 1.00 93.00 259 LEU A C 1
ATOM 2067 O O . LEU A 1 259 ? 7.213 -3.377 -0.147 1.00 93.00 259 LEU A O 1
ATOM 2071 N N . GLU A 1 260 ? 6.070 -4.885 1.038 1.00 92.62 260 GLU A N 1
ATOM 2072 C CA . GLU A 1 260 ? 6.057 -5.875 -0.050 1.00 92.62 260 GLU A CA 1
ATOM 2073 C C . GLU A 1 260 ? 5.290 -5.367 -1.277 1.00 92.62 260 GLU A C 1
ATOM 2075 O O . GLU A 1 260 ? 5.789 -5.489 -2.392 1.00 92.62 260 GLU A O 1
ATOM 2080 N N . ALA A 1 261 ? 4.123 -4.738 -1.089 1.00 95.19 261 ALA A N 1
ATOM 2081 C CA . ALA A 1 261 ? 3.354 -4.169 -2.194 1.00 95.19 261 ALA A CA 1
ATOM 2082 C C . ALA A 1 261 ? 4.119 -3.044 -2.912 1.00 95.19 261 ALA A C 1
ATOM 2084 O O . ALA A 1 261 ? 4.087 -2.967 -4.141 1.00 95.19 261 ALA A O 1
ATOM 2085 N N . PHE A 1 262 ? 4.831 -2.198 -2.158 1.00 96.06 262 PHE A N 1
ATOM 2086 C CA . PHE A 1 262 ? 5.728 -1.192 -2.727 1.00 96.06 262 PHE A CA 1
ATOM 2087 C C . PHE A 1 262 ? 6.831 -1.841 -3.565 1.00 96.06 262 PHE A C 1
ATOM 2089 O O . PHE A 1 262 ? 6.961 -1.537 -4.748 1.00 96.06 262 PHE A O 1
ATOM 2096 N N . LEU A 1 263 ? 7.586 -2.769 -2.969 1.00 94.50 263 LEU A N 1
ATOM 2097 C CA . LEU A 1 263 ? 8.723 -3.419 -3.618 1.00 94.50 263 LEU A CA 1
ATOM 2098 C C . LEU A 1 263 ? 8.293 -4.213 -4.858 1.00 94.50 263 LEU A C 1
ATOM 2100 O O . LEU A 1 263 ? 8.982 -4.162 -5.870 1.00 94.50 263 LEU A O 1
ATOM 2104 N N . ALA A 1 264 ? 7.145 -4.895 -4.811 1.00 94.62 264 ALA A N 1
ATOM 2105 C CA . ALA A 1 264 ? 6.609 -5.651 -5.939 1.00 94.62 264 ALA A CA 1
ATOM 2106 C C . ALA A 1 264 ? 6.232 -4.738 -7.114 1.00 94.62 264 ALA A C 1
ATOM 2108 O O . ALA A 1 264 ? 6.571 -5.041 -8.259 1.00 94.62 264 ALA A O 1
ATOM 2109 N N . ARG A 1 265 ? 5.559 -3.606 -6.846 1.00 96.50 265 ARG A N 1
ATOM 2110 C CA . ARG A 1 265 ? 5.215 -2.626 -7.888 1.00 96.50 265 ARG A CA 1
ATOM 2111 C C . ARG A 1 265 ? 6.459 -1.963 -8.459 1.00 96.50 265 ARG A C 1
ATOM 2113 O O . ARG A 1 265 ? 6.578 -1.856 -9.674 1.00 96.50 265 ARG A O 1
ATOM 2120 N N . TRP A 1 266 ? 7.376 -1.549 -7.589 1.00 95.56 266 TRP A N 1
ATOM 2121 C CA . TRP A 1 266 ? 8.621 -0.908 -7.991 1.00 95.56 266 TRP A CA 1
ATOM 2122 C C . TRP A 1 266 ? 9.477 -1.840 -8.851 1.00 95.56 266 TRP A C 1
ATOM 2124 O O . TRP A 1 266 ? 9.948 -1.436 -9.911 1.00 95.56 266 TRP A O 1
ATOM 2134 N N . TRP A 1 267 ? 9.610 -3.107 -8.445 1.00 93.81 267 TRP A N 1
ATOM 2135 C CA . TRP A 1 267 ? 10.256 -4.145 -9.244 1.00 93.81 267 TRP A CA 1
ATOM 2136 C C . TRP A 1 267 ? 9.577 -4.301 -10.608 1.00 93.81 267 TRP A C 1
ATOM 2138 O O . TRP A 1 267 ? 10.249 -4.172 -11.625 1.00 93.81 267 TRP A O 1
ATOM 2148 N N . LEU A 1 268 ? 8.252 -4.501 -10.650 1.00 94.38 268 LEU A N 1
ATOM 2149 C CA . LEU A 1 268 ? 7.514 -4.650 -11.910 1.00 94.38 268 LEU A CA 1
ATOM 2150 C C . LEU A 1 268 ? 7.753 -3.473 -12.860 1.00 94.38 268 LEU A C 1
ATOM 2152 O O . LEU A 1 268 ? 8.115 -3.694 -14.013 1.00 94.38 268 LEU A O 1
ATOM 2156 N N . GLU A 1 269 ? 7.573 -2.241 -12.382 1.00 95.25 269 GLU A N 1
ATOM 2157 C CA . GLU A 1 269 ? 7.713 -1.048 -13.220 1.00 95.25 269 GLU A CA 1
ATOM 2158 C C . GLU A 1 269 ? 9.147 -0.868 -13.733 1.00 95.25 269 GLU A C 1
ATOM 2160 O O . GLU A 1 269 ? 9.323 -0.504 -14.894 1.00 95.25 269 GLU A O 1
ATOM 2165 N N . ASN A 1 270 ? 10.172 -1.183 -12.935 1.00 93.44 270 ASN A N 1
ATOM 2166 C CA . ASN A 1 270 ? 11.565 -1.101 -13.382 1.00 93.44 270 ASN A CA 1
ATOM 2167 C C . ASN A 1 270 ? 11.930 -2.202 -14.382 1.00 93.44 270 ASN A C 1
ATOM 2169 O O . ASN A 1 270 ? 12.582 -1.933 -15.389 1.00 93.44 270 ASN A O 1
ATOM 2173 N N . GLU A 1 271 ? 11.489 -3.437 -14.148 1.00 91.25 271 GLU A N 1
ATOM 2174 C CA . GLU A 1 271 ? 11.718 -4.539 -15.084 1.00 91.25 271 GLU A CA 1
ATOM 2175 C C . GLU A 1 271 ? 11.046 -4.278 -16.437 1.00 91.25 271 GLU A C 1
ATOM 2177 O O . GLU A 1 271 ? 11.650 -4.498 -17.491 1.00 91.25 271 GLU A O 1
ATOM 2182 N N . ILE A 1 272 ? 9.820 -3.748 -16.413 1.00 92.75 272 ILE A N 1
ATOM 2183 C CA . ILE A 1 272 ? 9.122 -3.315 -17.622 1.00 92.75 272 ILE A CA 1
ATOM 2184 C C . ILE A 1 272 ? 9.869 -2.153 -18.277 1.00 92.75 272 ILE A C 1
ATOM 2186 O O . ILE A 1 272 ? 10.065 -2.196 -19.490 1.00 92.75 272 ILE A O 1
ATOM 2190 N N . TRP A 1 273 ? 10.336 -1.158 -17.512 1.00 93.19 273 TRP A N 1
ATOM 2191 C CA . TRP A 1 273 ? 11.096 -0.027 -18.049 1.00 93.19 273 TRP A CA 1
ATOM 2192 C C . TRP A 1 273 ? 12.315 -0.499 -18.851 1.00 93.19 273 TRP A C 1
ATO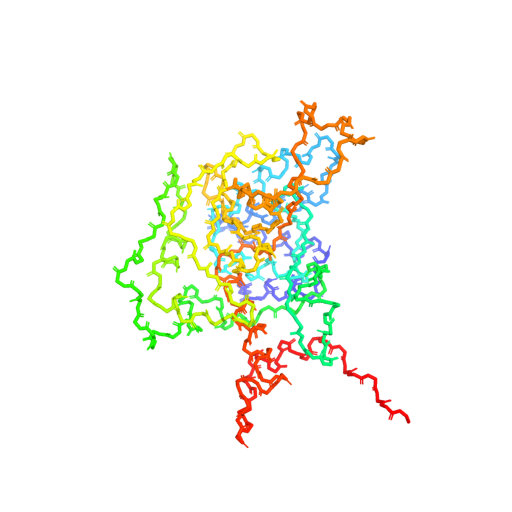M 2194 O O . TRP A 1 273 ? 12.492 -0.076 -19.995 1.00 93.19 273 TRP A O 1
ATOM 2204 N N . TYR A 1 274 ? 13.115 -1.423 -18.302 1.00 89.44 274 TYR A N 1
ATOM 2205 C CA . TYR A 1 274 ? 14.281 -1.980 -19.000 1.00 89.44 274 TYR A CA 1
ATOM 2206 C C . TYR A 1 274 ? 13.891 -2.736 -20.271 1.00 89.44 274 TYR A C 1
ATOM 2208 O O . TYR A 1 274 ? 14.588 -2.639 -21.284 1.00 89.44 274 TYR A O 1
ATOM 2216 N N . HIS A 1 275 ? 12.768 -3.457 -20.241 1.00 88.81 275 HIS A N 1
ATOM 2217 C CA . HIS A 1 275 ? 12.253 -4.158 -21.411 1.00 88.81 275 HIS A CA 1
ATOM 2218 C C . HIS A 1 275 ? 11.808 -3.186 -22.517 1.00 88.81 275 HIS A C 1
ATOM 2220 O O . HIS A 1 275 ? 12.266 -3.300 -23.655 1.00 88.81 275 HIS A O 1
ATOM 2226 N N . VAL A 1 276 ? 10.945 -2.213 -22.202 1.00 87.94 276 VAL A N 1
ATOM 2227 C CA . VAL A 1 276 ? 10.358 -1.303 -23.205 1.00 87.94 276 VAL A CA 1
ATOM 2228 C C . VAL A 1 276 ? 11.382 -0.312 -23.762 1.00 87.94 276 VAL A C 1
ATOM 2230 O O . VAL A 1 276 ? 11.350 -0.021 -24.956 1.00 87.94 276 VAL A O 1
ATOM 2233 N N . ASN A 1 277 ? 12.345 0.127 -22.944 1.00 85.88 277 ASN A N 1
ATOM 2234 C CA . ASN A 1 277 ? 13.435 1.011 -23.371 1.00 85.88 277 ASN A CA 1
ATOM 2235 C C . ASN A 1 277 ? 14.645 0.258 -23.950 1.00 85.88 277 ASN A C 1
ATOM 2237 O O . ASN A 1 277 ? 15.610 0.890 -24.377 1.00 85.88 277 ASN A O 1
ATOM 2241 N N . ARG A 1 278 ? 14.601 -1.084 -23.995 1.00 82.00 278 ARG A N 1
ATOM 2242 C CA . ARG A 1 278 ? 15.690 -1.956 -24.473 1.00 82.00 278 ARG A CA 1
ATOM 2243 C C . ARG A 1 278 ? 17.036 -1.619 -23.827 1.00 82.00 278 ARG A C 1
ATOM 2245 O O . ARG A 1 278 ? 18.038 -1.471 -24.523 1.00 82.00 278 ARG A O 1
ATOM 2252 N N . TRP A 1 279 ? 17.048 -1.473 -22.504 1.00 76.00 279 TRP A N 1
ATOM 2253 C CA . TRP A 1 279 ? 18.237 -1.074 -21.756 1.00 76.00 279 TRP A CA 1
ATOM 2254 C C . TRP A 1 279 ? 18.714 -2.169 -20.784 1.00 76.00 279 TRP A C 1
ATOM 2256 O O . TRP A 1 279 ? 17.905 -2.691 -20.017 1.00 76.00 279 TRP A O 1
ATOM 2266 N N . PRO A 1 280 ? 20.027 -2.470 -20.730 1.00 71.50 280 PRO A N 1
ATOM 2267 C CA . PRO A 1 280 ? 21.051 -2.037 -21.685 1.00 71.50 280 PRO A CA 1
ATOM 2268 C C . PRO A 1 280 ? 20.754 -2.602 -23.082 1.00 71.50 280 PRO A C 1
ATOM 2270 O O . PRO A 1 280 ? 20.127 -3.653 -23.188 1.00 71.50 280 PRO A O 1
ATOM 2273 N N . SER A 1 281 ? 21.194 -1.910 -24.140 1.00 71.50 281 SER A N 1
ATOM 2274 C CA . SER A 1 281 ? 20.982 -2.342 -25.528 1.00 71.50 281 SER A CA 1
ATOM 2275 C C . SER A 1 281 ? 21.502 -3.764 -25.735 1.00 71.50 281 SER A C 1
ATOM 2277 O O . SER A 1 281 ? 22.707 -3.978 -25.861 1.00 71.50 281 SER A O 1
ATOM 2279 N N . ALA A 1 282 ? 20.588 -4.730 -25.749 1.00 65.75 282 ALA A N 1
ATOM 2280 C CA . ALA A 1 282 ? 20.867 -6.133 -25.999 1.00 65.75 282 ALA A CA 1
ATOM 2281 C C . ALA A 1 282 ? 20.325 -6.522 -27.378 1.00 65.75 282 ALA A C 1
ATOM 2283 O O . ALA A 1 282 ? 19.233 -6.107 -27.769 1.00 65.75 282 ALA A O 1
ATOM 2284 N N . ASP A 1 283 ? 21.084 -7.345 -28.102 1.00 67.94 283 ASP A N 1
ATOM 2285 C CA . ASP A 1 283 ? 20.649 -7.909 -29.386 1.00 67.94 283 ASP A CA 1
ATOM 2286 C C . ASP A 1 283 ? 19.478 -8.898 -29.211 1.00 67.94 283 ASP A C 1
ATOM 2288 O O . ASP A 1 283 ? 18.716 -9.149 -30.146 1.00 67.94 283 ASP A O 1
ATOM 2292 N N . GLU A 1 284 ? 19.317 -9.451 -28.004 1.00 70.00 284 GLU A N 1
ATOM 2293 C CA . GLU A 1 284 ? 18.260 -10.391 -27.641 1.00 70.00 284 GLU A CA 1
ATOM 2294 C C . GLU A 1 284 ? 17.093 -9.679 -26.943 1.00 70.00 284 GLU A C 1
ATOM 2296 O O . GLU A 1 284 ? 17.256 -9.026 -25.912 1.00 70.00 284 GLU A O 1
ATOM 2301 N N . VAL A 1 285 ? 15.887 -9.837 -27.495 1.00 71.81 285 VAL A N 1
ATOM 2302 C CA . VAL A 1 285 ? 14.645 -9.371 -26.866 1.00 71.81 285 VAL A CA 1
ATOM 2303 C C . VAL A 1 285 ? 14.183 -10.430 -25.870 1.00 71.81 285 VAL A C 1
ATOM 2305 O O . VAL A 1 285 ? 13.644 -11.462 -26.270 1.00 71.81 285 VAL A O 1
ATOM 2308 N N . ILE A 1 286 ? 14.372 -10.169 -24.577 1.00 77.25 286 ILE A N 1
ATOM 2309 C CA . ILE A 1 286 ? 13.856 -11.029 -23.504 1.00 77.25 286 ILE A CA 1
ATOM 2310 C C . ILE A 1 286 ? 12.337 -10.834 -23.423 1.00 77.25 286 ILE A C 1
ATOM 2312 O O . ILE A 1 286 ? 11.911 -9.706 -23.182 1.00 77.25 286 ILE A O 1
ATOM 2316 N N . PRO A 1 287 ? 11.503 -11.874 -23.612 1.00 84.56 287 PRO A N 1
ATOM 2317 C CA . PRO A 1 287 ? 10.053 -11.743 -23.500 1.00 84.56 287 PRO A CA 1
ATOM 2318 C C . PRO A 1 287 ? 9.615 -11.295 -22.101 1.00 84.56 287 PRO A C 1
ATOM 2320 O O . PRO A 1 287 ? 10.210 -11.705 -21.105 1.00 84.56 287 PRO A O 1
ATOM 2323 N N . LEU A 1 288 ? 8.535 -10.511 -22.032 1.00 88.62 288 LEU A N 1
ATOM 2324 C CA . LEU A 1 288 ? 7.894 -10.171 -20.762 1.00 88.62 288 LEU A CA 1
ATOM 2325 C C . LEU A 1 288 ? 7.410 -11.433 -20.038 1.00 88.62 288 LEU A C 1
ATOM 2327 O O . LEU A 1 288 ? 6.907 -12.374 -20.661 1.00 88.62 288 LEU A O 1
ATOM 2331 N N . THR A 1 289 ? 7.498 -11.427 -18.711 1.00 89.94 289 THR A N 1
ATOM 2332 C CA . THR A 1 289 ? 6.876 -12.464 -17.883 1.00 89.94 289 THR A CA 1
ATOM 2333 C C . THR A 1 289 ? 5.349 -12.361 -17.922 1.00 89.94 289 THR A C 1
ATOM 2335 O O . THR A 1 289 ? 4.769 -11.385 -18.419 1.00 89.94 289 THR A O 1
ATOM 2338 N N . THR A 1 290 ? 4.669 -13.370 -17.371 1.00 90.62 290 THR A N 1
ATOM 2339 C CA . THR A 1 290 ? 3.206 -13.363 -17.235 1.00 90.62 290 THR A CA 1
ATOM 2340 C C . THR A 1 290 ? 2.740 -12.170 -16.400 1.00 90.62 290 THR A C 1
ATOM 2342 O O . THR A 1 290 ? 1.824 -11.463 -16.807 1.00 90.62 290 THR A O 1
ATOM 2345 N N . GLU A 1 291 ? 3.396 -11.911 -15.269 1.00 91.25 291 GLU A N 1
ATOM 2346 C CA . GLU A 1 291 ? 3.082 -10.813 -14.354 1.00 91.25 291 GLU A CA 1
ATOM 2347 C C . GLU A 1 291 ? 3.267 -9.446 -15.023 1.00 91.25 291 GLU A C 1
ATOM 2349 O O . GLU A 1 291 ? 2.395 -8.586 -14.918 1.00 91.25 291 GLU A O 1
ATOM 2354 N N . GLN A 1 292 ? 4.363 -9.257 -15.766 1.00 91.81 292 GLN A N 1
ATOM 2355 C CA . GLN A 1 292 ? 4.634 -8.011 -16.489 1.00 91.81 292 GLN A CA 1
ATOM 2356 C C . GLN A 1 292 ? 3.619 -7.779 -17.617 1.00 91.81 292 GLN A C 1
ATOM 2358 O O . GLN A 1 292 ? 3.097 -6.677 -17.778 1.00 91.81 292 GLN A O 1
ATOM 2363 N N . SER A 1 293 ? 3.286 -8.835 -18.365 1.00 91.69 293 SER A N 1
ATOM 2364 C CA . SER A 1 293 ? 2.279 -8.774 -19.430 1.00 91.69 293 SER A CA 1
ATOM 2365 C C . SER A 1 293 ? 0.889 -8.438 -18.879 1.00 91.69 293 SER A C 1
ATOM 2367 O O . SER A 1 293 ? 0.169 -7.632 -19.464 1.00 91.69 293 SER A O 1
ATOM 2369 N N . GLN A 1 294 ? 0.514 -9.024 -17.736 1.00 91.50 294 GLN A N 1
ATOM 2370 C CA . GLN A 1 294 ? -0.739 -8.713 -17.041 1.00 91.50 294 GLN A CA 1
ATOM 2371 C C . GLN A 1 294 ? -0.773 -7.269 -16.536 1.00 91.50 294 GLN A C 1
ATOM 2373 O O . GLN A 1 294 ? -1.798 -6.607 -16.681 1.00 91.50 294 GLN A O 1
ATOM 2378 N N . TYR A 1 295 ? 0.339 -6.773 -15.984 1.00 93.25 295 TYR A N 1
ATOM 2379 C CA . TYR A 1 295 ? 0.452 -5.394 -15.510 1.00 93.25 295 TYR A CA 1
ATOM 2380 C C . TYR A 1 295 ? 0.230 -4.390 -16.649 1.00 93.25 295 TYR A C 1
ATOM 2382 O O . TYR A 1 295 ? -0.562 -3.460 -16.511 1.00 93.25 295 TYR A O 1
ATOM 2390 N N . LEU A 1 296 ? 0.863 -4.615 -17.806 1.00 92.50 296 LEU A N 1
ATOM 2391 C CA . LEU A 1 296 ? 0.714 -3.750 -18.979 1.00 92.50 296 LEU A CA 1
ATOM 2392 C C . LEU A 1 296 ? -0.673 -3.825 -19.626 1.00 92.50 296 LEU A C 1
ATOM 2394 O O . LEU A 1 296 ? -1.153 -2.816 -20.137 1.00 92.50 296 LEU A O 1
ATOM 2398 N N . ALA A 1 297 ? -1.342 -4.981 -19.579 1.00 91.62 297 ALA A N 1
ATOM 2399 C CA . ALA A 1 297 ? -2.671 -5.168 -20.167 1.00 91.62 297 ALA A CA 1
ATOM 2400 C C . ALA A 1 297 ? -3.775 -4.313 -19.513 1.00 91.62 297 ALA A C 1
ATOM 2402 O O . ALA A 1 297 ? -4.864 -4.186 -20.074 1.00 91.62 297 ALA A O 1
ATOM 2403 N N . HIS A 1 298 ? -3.514 -3.737 -18.336 1.00 91.44 298 HIS A N 1
ATOM 2404 C CA . HIS A 1 298 ? -4.409 -2.777 -17.682 1.00 91.44 298 HIS A CA 1
ATOM 2405 C C . HIS A 1 298 ? -4.462 -1.428 -18.409 1.00 91.44 298 HIS A C 1
ATOM 2407 O O . HIS A 1 298 ? -5.483 -0.741 -18.362 1.00 91.44 298 HIS A O 1
ATOM 2413 N N . TYR A 1 299 ? -3.379 -1.038 -19.081 1.00 89.50 299 TYR A N 1
ATOM 2414 C CA . TYR A 1 299 ? -3.332 0.214 -19.823 1.00 89.50 299 TYR A CA 1
ATOM 2415 C C . TYR A 1 299 ? -3.962 0.054 -21.214 1.00 89.50 299 TYR A C 1
ATOM 2417 O O . TYR A 1 299 ? -3.863 -1.014 -21.827 1.00 89.50 299 TYR A O 1
ATOM 2425 N N . PRO A 1 300 ? -4.634 1.097 -21.738 1.00 81.06 300 PRO A N 1
ATOM 24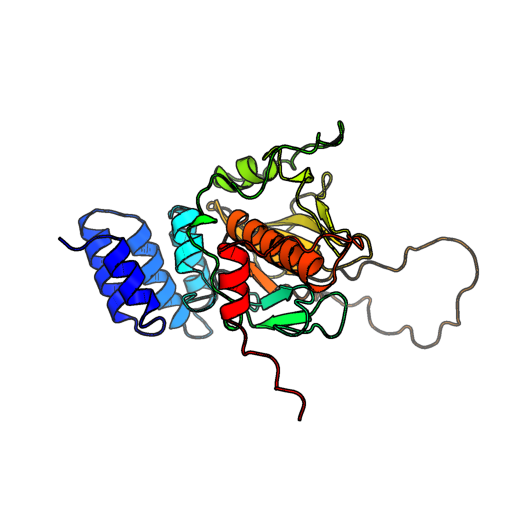26 C CA . PRO A 1 300 ? -5.182 1.044 -23.084 1.00 81.06 300 PRO A CA 1
ATOM 2427 C C . PRO A 1 300 ? -4.057 0.827 -24.109 1.00 81.06 300 PRO A C 1
ATOM 2429 O O . PRO A 1 300 ? -2.957 1.351 -23.926 1.00 81.06 300 PRO A O 1
ATOM 2432 N N . PRO A 1 301 ? -4.314 0.089 -25.205 1.00 73.88 301 PRO A N 1
ATOM 2433 C CA . PRO A 1 301 ? -3.331 -0.036 -26.270 1.00 73.88 301 PRO A CA 1
ATOM 2434 C C . PRO A 1 301 ? -3.014 1.353 -26.842 1.00 73.88 301 PRO A C 1
ATOM 2436 O O . PRO A 1 301 ? -3.916 2.202 -26.900 1.00 73.88 301 PRO A O 1
ATOM 2439 N N . PRO A 1 302 ? -1.772 1.590 -27.302 1.00 65.19 302 PRO A N 1
ATOM 2440 C CA . PRO A 1 302 ? -1.432 2.858 -27.919 1.00 65.19 302 PRO A CA 1
ATOM 2441 C C . PRO A 1 302 ? -2.357 3.142 -29.106 1.00 65.19 302 PRO A C 1
ATOM 2443 O O . PRO A 1 302 ? -2.780 2.209 -29.805 1.00 65.19 302 PRO A O 1
ATOM 2446 N N . PRO A 1 303 ? -2.694 4.419 -29.357 1.00 63.75 303 PRO A N 1
ATOM 2447 C CA . PRO A 1 303 ? -3.455 4.783 -30.541 1.00 63.75 303 PRO A CA 1
ATOM 2448 C C . PRO A 1 303 ? -2.710 4.279 -31.783 1.00 63.75 303 PRO A C 1
ATOM 2450 O O . PRO A 1 303 ? -1.527 4.559 -31.957 1.00 63.75 303 PRO A O 1
ATOM 2453 N N . GLN A 1 304 ? -3.395 3.516 -32.642 1.00 56.28 304 GLN A N 1
ATOM 2454 C CA . GLN A 1 304 ? -2.808 3.077 -33.907 1.00 56.28 304 GLN A CA 1
ATOM 2455 C C . GLN A 1 304 ? -2.480 4.316 -34.742 1.00 56.28 304 GLN A C 1
ATOM 2457 O O . GLN A 1 304 ? -3.377 5.091 -35.084 1.00 56.28 304 GLN A O 1
ATOM 2462 N N . SER A 1 305 ? -1.199 4.502 -35.056 1.00 55.06 305 SER A N 1
ATOM 2463 C CA . SER A 1 305 ? -0.737 5.533 -35.981 1.00 55.06 305 SER A CA 1
ATOM 2464 C C . SER A 1 305 ? -1.487 5.369 -37.305 1.00 55.06 305 SER A C 1
ATOM 2466 O O . SER A 1 305 ? -1.383 4.321 -37.945 1.00 55.06 305 SER A O 1
ATOM 2468 N N . SER A 1 306 ? -2.295 6.369 -37.666 1.00 40.22 306 SER A N 1
ATOM 2469 C CA . SER A 1 306 ? -2.988 6.440 -38.961 1.00 40.22 306 SER A CA 1
ATOM 2470 C C . SER A 1 306 ? -2.041 6.856 -40.078 1.00 40.22 306 SER A C 1
ATOM 2472 O O . SER A 1 306 ? -1.120 7.654 -39.790 1.00 40.22 306 SER A O 1
#

Solvent-accessible surface area (backbone atoms only — not comparable to full-atom values): 17851 Å² total; per-residue (Å²): 131,93,53,74,67,56,40,52,50,47,30,66,76,38,44,85,52,62,62,46,44,51,56,43,21,53,61,26,48,80,66,72,38,54,55,18,49,27,47,53,27,32,51,48,34,60,68,41,52,86,97,39,35,69,63,29,27,52,51,21,35,59,25,45,40,64,40,58,64,49,59,47,42,65,48,50,25,34,74,37,46,68,52,72,71,56,92,46,56,62,26,34,80,40,61,39,47,48,76,52,45,73,44,95,48,82,55,34,81,39,56,34,59,76,45,59,61,76,63,68,89,57,53,67,83,70,46,76,85,44,53,74,81,43,84,64,67,95,80,76,49,75,58,79,78,64,103,50,69,63,56,71,61,62,61,50,52,67,64,35,65,12,57,78,47,59,65,47,92,66,55,45,45,73,53,57,82,51,61,75,38,78,31,93,85,42,100,66,30,34,29,28,53,44,37,34,34,71,86,61,53,54,34,32,25,46,38,35,36,72,75,26,27,57,35,28,34,35,30,48,71,88,67,69,82,74,88,65,95,75,90,81,86,77,85,89,83,78,90,77,90,64,96,76,63,92,64,81,86,63,65,50,27,40,54,29,56,27,70,65,52,39,52,50,50,49,44,49,49,31,57,46,29,32,57,70,68,44,52,76,85,57,97,68,85,75,77,75,52,73,66,54,49,55,43,53,66,65,38,64,78,61,83,78,86,126

InterPro domains:
  IPR014338 Uncharacterised domain CHP02996, repeat-companion domain [TIGR02996] (4-46)

Sequence (306 aa):
MTSDDDFLRAIQQNPTDPAPRLIFADWLDERADPRAGYLRTGLQLAQARPGQVADARRAFSQARAKCPATWIAELEQPATLLANPTPYESGWWGVDQGDARPARGTYELYPYRSLPPLPTSLLTQEARFLVAESPRPQTWQPPKPPNFELESDWDRLLRHPGLSALRSCTDCYFTHDAEWQADPNSDTAQSLRFYSDSQGSPDWFLRAEPWGDVTIVCGFVTSDYQDTPDDEDPPMDERDDWDNASGTGLELWYVAPTLEAFLARWWLENEIWYHVNRWPSADEVIPLTTEQSQYLAHYPPPPQSS

Radius of gyration: 21.08 Å; Cα contacts (8 Å, |Δi|>4): 455; chains: 1; bounding box: 56×66×59 Å

Foldseek 3Di:
DDDPVNLLVVCLVPLADLVSLQVSLVVCVVVVHLVSQLSVLLVCLLVPDPVCNVVSLVSNLLSQQSDDLLVLQSQCQLQNNSHDSDPAAAWAFAAALPLLRGDPDRTDTGRRNLAAGADSVCSPLLNVLLDLPDADDPPADADDDPPADADPSVVVVSVPNSPQVQDDPQQKDFDRPWDWADDQPDPFKTWTFTIAGPVADWTKIFIAGRSHQTFIKIWGPPDDPDPPPDDDDDDDDPPDDDVPPPDDPTRMHGYGRDPSSVSSVSSLRRVSVCQNVVPPVDPDRDDDDPRNVSRSVSGDRRDPDD

Nearest PDB structures (foldseek):
  8ye5-assembly1_B  TM=5.146E-01  e=4.614E+00  Dehalobacter sp.
  8ye5-assembly1_A  TM=5.124E-01  e=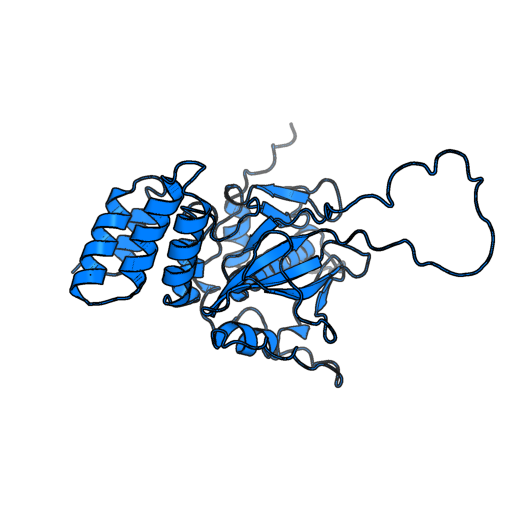5.750E+00  Dehalobacter sp.

Mean predicted aligned error: 8.46 Å

pLDDT: mean 82.85, std 17.68, range [31.41, 98.5]